Protein AF-A0A1G6P636-F1 (afdb_monomer)

Nearest PDB structures (foldseek):
  4wne-assembly1_A  TM=7.315E-01  e=1.467E-02  Homo sapiens
  3sf4-assembly2_B  TM=5.953E-01  e=7.570E-03  Homo sapiens
  4wnd-assembly1_A  TM=6.183E-01  e=1.773E-02  Homo sapiens
  5cwh-assembly1_A  TM=4.683E-01  e=4.353E-02  synthetic construct
  5cwj-assembly1_A  TM=2.923E-01  e=1.020E-01  synthetic construct

Mean predicted aligned error: 6.01 Å

Sequence (218 aa):
MGLKKILSIFLIINLITIVFSLNIDQTKKQIQVLEKWVAYDQTDHQSRSKLAEIYEDLGDKESLDRAKELYEEAFRIENKPYYHLKYGSLLIKISNYQWFPPSKMWYIISGYTEMEDVIEREDKLEYRFIRAESCFTSSNSFCLGIASEDYNHIIINYKDGEIEEEIEKIKYKLGLVYEKQKKYEKAIQIYEHLISEDISPEMRTEIIDRIDILQRVK

Organism: NCBI:txid28234

Secondary structure (DSSP, 8-state):
--HHHHHHHHHHHHHHHHHHHHHHHHHHHHHHHHHHHHHH-TT-HHHHHHHHHHHHHH-SHHHHHHHHHHHHHHHHHS--HHHHHHHHHHHHHHHTT--SHHHHHHHHHHHHHHHHHHHHH---HHHHHHHHHHHHHH--HHHHHHHHHHHHHHHHH--TTSSSS-HHHHHHHHHHHHHHTT-HHHHHHHHHHHHHS---HHHHHHHHHHHHHHHHH-

Solvent-accessible surface area (backbone atoms only — not comparable to full-atom values): 11446 Å² total; per-residue (Å²): 134,61,72,69,59,56,54,50,51,53,50,51,53,52,50,52,53,49,55,52,50,53,51,53,55,51,52,52,53,51,50,58,53,42,54,53,45,43,70,70,39,86,74,50,34,64,58,26,40,54,48,16,51,55,25,44,71,67,62,43,71,69,36,38,56,52,17,50,54,27,24,52,51,16,32,71,72,47,82,44,58,68,39,40,33,51,43,10,34,48,30,24,57,53,24,75,76,44,87,51,65,69,61,20,49,49,27,38,54,52,11,48,50,40,32,46,63,32,40,79,75,50,83,42,64,48,55,39,48,51,50,17,53,33,20,48,73,60,66,39,74,71,32,34,52,52,17,42,50,33,39,51,53,37,68,76,67,64,55,95,80,63,49,93,70,56,67,69,59,49,51,50,50,40,22,54,39,26,46,78,71,68,38,47,70,62,15,43,53,47,44,56,52,50,64,74,47,99,61,54,72,68,58,46,52,55,45,53,56,48,44,56,53,48,68,71,72,106

InterPro domains:
  IPR011990 Tetratricopeptide-like helical domain superfamily [G3DSA:1.25.40.10] (15-99)
  IPR011990 Tetratricopeptide-like helical domain superfamily [G3DSA:1.25.40.10] (109-217)
  IPR011990 Tetratricopeptide-like helical domain superfamily [SSF48452] (20-196)
  IPR019734 Tetratricopeptide repeat [PF13181] (170-196)
  IPR019734 Tetratricopeptide repeat [PS50005] (168-201)
  IPR019734 Tetratricopeptide repeat [SM00028] (45-81)
  IPR019734 Tetratricopeptide repeat [SM00028] (168-201)

Radius of gyration: 20.6 Å; Cα contacts (8 Å, |Δi|>4): 220; chains: 1; bounding box: 44×45×51 Å

Foldseek 3Di:
DDPVVVVVVVVVVVVVVVVVVVVVVVLVVLLVVLVVVCVVDVLPLVSLQVNLVSLVVVLDLVSLVSSLVSLVSSCVNPVDLVSLLVNLLSLLSNLVVDPDVVSSVVSPVSSLVSLVVSCVVPVALQSLCSQLVSLLVSLDLVSLVSNLVSLVVCLVPPDPPSDPDDNLVSLLSNLVSCVSNVVLVVSLVSLVVSCVDPDDPVSVVVSVVSNVVSVVVD

pLDDT: mean 92.9, std 9.52, range [54.31, 98.62]

Structure (mmCIF, N/CA/C/O backbone):
data_AF-A0A1G6P636-F1
#
_entry.id   AF-A0A1G6P636-F1
#
loop_
_atom_site.group_PDB
_atom_site.id
_atom_site.type_symbol
_atom_site.label_atom_id
_atom_site.label_alt_id
_atom_site.label_comp_id
_atom_site.label_asym_id
_atom_site.label_entity_id
_atom_site.label_seq_id
_atom_site.pdbx_PDB_ins_code
_atom_site.Cartn_x
_atom_site.Cartn_y
_atom_site.Cartn_z
_atom_site.occupancy
_atom_site.B_iso_or_equiv
_atom_site.auth_seq_id
_atom_site.auth_comp_id
_atom_site.auth_asym_id
_atom_site.auth_atom_id
_atom_site.pdbx_PDB_model_num
ATOM 1 N N . MET A 1 1 ? 15.671 28.965 26.897 1.00 57.75 1 MET A N 1
ATOM 2 C CA . MET A 1 1 ? 16.169 27.760 26.191 1.00 57.75 1 MET A CA 1
ATOM 3 C C . MET A 1 1 ? 17.689 27.860 26.111 1.00 57.75 1 MET A C 1
ATOM 5 O O . MET A 1 1 ? 18.174 28.857 25.601 1.00 57.75 1 MET A O 1
ATOM 9 N N . GLY A 1 2 ? 18.444 26.940 26.721 1.00 82.69 2 GLY A N 1
ATOM 10 C CA . GLY A 1 2 ? 19.905 27.083 26.846 1.00 82.69 2 GLY A CA 1
ATOM 11 C C . GLY A 1 2 ? 20.646 26.880 25.519 1.00 82.69 2 GLY A C 1
ATOM 12 O O . GLY A 1 2 ? 20.272 26.003 24.745 1.00 82.69 2 GLY A O 1
ATOM 13 N N . LEU A 1 3 ? 21.721 27.642 25.290 1.00 74.12 3 LEU A N 1
ATOM 14 C CA . LEU A 1 3 ? 22.567 27.623 24.081 1.00 74.12 3 LEU A CA 1
ATOM 15 C C . LEU A 1 3 ? 22.986 26.201 23.642 1.00 74.12 3 LEU A C 1
ATOM 17 O O . LEU A 1 3 ? 23.015 25.899 22.453 1.00 74.12 3 LEU A O 1
ATOM 21 N N . LYS A 1 4 ? 23.213 25.292 24.603 1.00 72.00 4 LYS A N 1
ATOM 22 C CA . LYS A 1 4 ? 23.525 23.872 24.350 1.00 72.00 4 LYS A CA 1
ATOM 23 C C . LYS A 1 4 ? 22.398 23.104 23.641 1.00 72.00 4 LYS A C 1
ATOM 25 O O . LYS A 1 4 ? 22.694 22.281 22.785 1.00 72.00 4 LYS A O 1
ATOM 30 N N . LYS A 1 5 ? 21.124 23.389 23.952 1.00 66.62 5 LYS A N 1
ATOM 31 C CA . LYS A 1 5 ? 19.966 22.775 23.267 1.00 66.62 5 LYS A CA 1
ATOM 32 C C . LYS A 1 5 ? 19.828 23.277 21.828 1.00 66.62 5 LYS A C 1
ATOM 34 O O . LYS A 1 5 ? 19.433 22.519 20.956 1.00 66.62 5 LYS A O 1
ATOM 39 N N . ILE A 1 6 ? 20.172 24.539 21.569 1.00 78.69 6 ILE A N 1
ATOM 40 C CA . ILE A 1 6 ? 20.128 25.111 20.213 1.00 78.69 6 ILE A CA 1
ATOM 41 C C . ILE A 1 6 ? 21.222 24.481 19.338 1.00 78.69 6 ILE A C 1
ATOM 43 O O . ILE A 1 6 ? 20.948 24.056 18.220 1.00 78.69 6 ILE A O 1
ATOM 47 N N . LEU A 1 7 ? 22.438 24.336 19.876 1.00 74.75 7 LEU A N 1
ATOM 48 C CA . LEU A 1 7 ? 23.552 23.665 19.198 1.00 74.75 7 LEU A CA 1
ATOM 49 C C . LEU A 1 7 ? 23.275 22.182 18.909 1.00 74.75 7 LEU A C 1
ATOM 51 O O . LEU A 1 7 ? 23.600 21.711 17.821 1.00 74.75 7 LEU A O 1
ATOM 55 N N . SER A 1 8 ? 22.644 21.449 19.835 1.00 67.81 8 SER A N 1
ATOM 56 C CA . SER A 1 8 ? 22.302 20.039 19.599 1.00 67.81 8 SER A CA 1
ATOM 57 C C . SER A 1 8 ? 21.236 19.875 18.514 1.00 67.81 8 SER A C 1
ATOM 59 O O . SER A 1 8 ? 21.374 19.006 17.660 1.00 67.81 8 SER A O 1
ATOM 61 N N . ILE A 1 9 ? 20.205 20.729 18.501 1.00 76.62 9 ILE A N 1
ATOM 62 C CA . ILE A 1 9 ? 19.171 20.724 17.454 1.00 76.62 9 ILE A CA 1
ATOM 63 C C . ILE A 1 9 ? 19.798 21.022 16.086 1.00 76.62 9 ILE A C 1
ATOM 65 O O . ILE A 1 9 ? 19.511 20.328 15.116 1.00 76.62 9 ILE A O 1
ATOM 69 N N . PHE A 1 10 ? 20.707 21.998 16.010 1.00 77.69 10 PHE A N 1
ATOM 70 C CA . PHE A 1 10 ? 21.394 22.340 14.765 1.00 77.69 10 PHE A CA 1
ATOM 71 C C . PHE A 1 10 ? 22.256 21.187 14.221 1.00 77.69 10 PHE A C 1
ATOM 73 O O . PHE A 1 10 ? 22.258 20.934 13.017 1.00 77.69 10 PHE A O 1
ATOM 80 N N . LEU A 1 11 ? 22.961 20.456 15.089 1.00 70.88 11 LEU A N 1
ATOM 81 C CA . LEU A 1 11 ? 23.748 19.285 14.683 1.00 70.88 11 LEU A CA 1
ATOM 82 C C . LEU A 1 11 ? 22.865 18.131 14.193 1.00 70.88 11 LEU A C 1
ATOM 84 O O . LEU A 1 11 ? 23.193 17.512 13.186 1.00 70.88 11 LEU A O 1
ATOM 88 N N . ILE A 1 12 ? 21.731 17.879 14.855 1.00 74.88 12 ILE A N 1
ATOM 89 C CA . ILE A 1 12 ? 20.768 16.849 14.437 1.00 74.88 12 I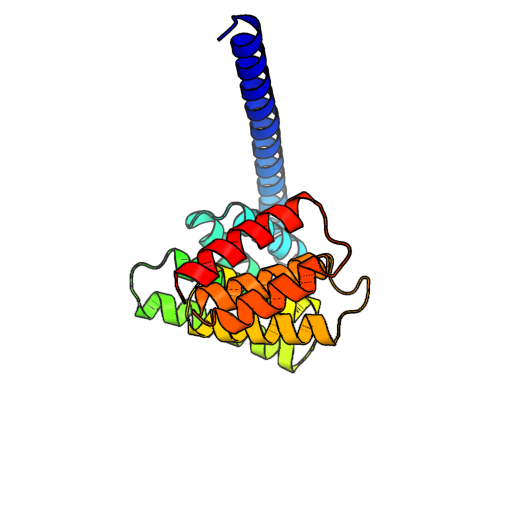LE A CA 1
ATOM 90 C C . ILE A 1 12 ? 20.181 17.189 13.064 1.00 74.88 12 ILE A C 1
ATOM 92 O O . ILE A 1 12 ? 20.147 16.328 12.192 1.00 74.88 12 ILE A O 1
ATOM 96 N N . ILE A 1 13 ? 19.790 18.446 12.837 1.00 72.06 13 ILE A N 1
ATOM 97 C CA . ILE A 1 13 ? 19.264 18.889 11.538 1.00 72.06 13 ILE A CA 1
ATOM 98 C C . ILE A 1 13 ? 20.307 18.687 10.432 1.00 72.06 13 ILE A C 1
ATOM 100 O O . ILE A 1 13 ? 19.974 18.140 9.386 1.00 72.06 13 ILE A O 1
ATOM 104 N N . ASN A 1 14 ? 21.571 19.060 10.663 1.00 58.09 14 ASN A N 1
ATOM 105 C CA . ASN A 1 14 ? 22.633 18.849 9.673 1.00 58.09 14 ASN A CA 1
ATOM 106 C C . ASN A 1 14 ? 22.938 17.365 9.429 1.00 58.09 14 ASN A C 1
ATOM 108 O O . ASN A 1 14 ? 23.239 16.970 8.307 1.00 58.09 14 ASN A O 1
ATOM 112 N N . LEU A 1 15 ? 22.854 16.521 10.457 1.00 55.47 15 LEU A N 1
ATOM 113 C CA . LEU A 1 15 ? 23.045 15.085 10.283 1.00 55.47 15 LEU A CA 1
ATOM 114 C C . LEU A 1 15 ? 21.908 14.476 9.449 1.00 55.47 15 LEU A C 1
ATOM 116 O O . LEU A 1 15 ? 22.172 13.696 8.538 1.00 55.47 15 LEU A O 1
ATOM 120 N N . ILE A 1 16 ? 20.662 14.887 9.707 1.00 66.00 16 ILE A N 1
ATOM 121 C CA . ILE A 1 16 ? 19.488 14.469 8.929 1.00 66.00 16 ILE A CA 1
ATOM 122 C C . ILE A 1 16 ? 19.636 14.898 7.465 1.00 66.00 16 ILE A C 1
ATOM 124 O O . ILE A 1 16 ? 19.406 14.084 6.574 1.00 66.00 16 ILE A O 1
ATOM 128 N N . THR A 1 17 ? 20.069 16.133 7.189 1.00 54.31 17 THR A N 1
ATOM 129 C CA . THR A 1 17 ? 20.255 16.600 5.805 1.00 54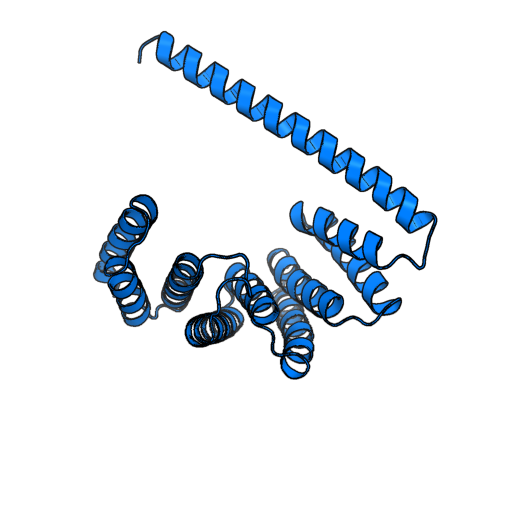.31 17 THR A CA 1
ATOM 130 C C . THR A 1 17 ? 21.391 15.870 5.087 1.00 54.31 17 THR A C 1
ATOM 132 O O . THR A 1 17 ? 21.254 15.560 3.903 1.00 54.31 17 THR A O 1
ATOM 135 N N . ILE A 1 18 ? 22.481 15.523 5.780 1.00 59.28 18 ILE A N 1
ATOM 136 C CA . ILE A 1 18 ? 23.579 14.732 5.203 1.00 59.28 18 ILE A CA 1
ATOM 137 C C . ILE A 1 18 ? 23.103 13.315 4.866 1.00 59.28 18 ILE A C 1
ATOM 139 O O . ILE A 1 18 ? 23.287 12.875 3.733 1.00 59.28 18 ILE A O 1
ATOM 143 N N . VAL A 1 19 ? 22.436 12.625 5.795 1.00 63.91 19 VAL A N 1
ATOM 144 C CA . VAL A 1 19 ? 21.907 11.269 5.556 1.00 63.91 19 VAL A CA 1
ATOM 145 C C . VAL A 1 19 ? 20.894 11.273 4.410 1.00 63.91 19 VAL A C 1
ATOM 147 O O . VAL A 1 19 ? 20.966 10.435 3.513 1.00 63.91 19 VAL A O 1
ATOM 150 N N . PHE A 1 20 ? 19.997 12.260 4.388 1.00 60.38 20 PHE A N 1
ATOM 151 C CA . PHE A 1 20 ? 19.012 12.416 3.323 1.00 60.38 20 PHE A CA 1
ATOM 152 C C . PHE A 1 20 ? 19.665 12.677 1.957 1.00 60.38 20 PHE A C 1
ATOM 154 O O . PHE A 1 20 ? 19.279 12.070 0.959 1.00 60.38 20 PHE A O 1
ATOM 161 N N . SER A 1 21 ? 20.699 13.525 1.900 1.00 59.03 21 SER A N 1
ATOM 162 C CA . SER A 1 21 ? 21.403 13.820 0.643 1.00 59.03 21 SER A CA 1
ATOM 163 C C . SER A 1 21 ? 22.182 12.619 0.095 1.00 59.03 21 SER A C 1
ATOM 165 O O . SER A 1 21 ? 22.153 12.385 -1.114 1.00 59.03 21 SER A O 1
ATOM 167 N N . LEU A 1 22 ? 22.805 11.817 0.965 1.00 61.66 22 LEU A N 1
ATOM 168 C CA . LEU A 1 22 ? 23.463 10.565 0.576 1.00 61.66 22 LEU A CA 1
ATOM 169 C C . LEU A 1 22 ? 22.464 9.556 -0.004 1.00 61.66 22 LEU A C 1
ATOM 171 O O . LEU A 1 22 ? 22.758 8.914 -1.012 1.00 61.66 22 LEU A O 1
ATOM 175 N N . ASN A 1 23 ? 21.270 9.460 0.585 1.00 76.75 23 ASN A N 1
ATOM 176 C CA . ASN A 1 23 ? 20.229 8.550 0.111 1.00 76.75 23 ASN A CA 1
ATOM 177 C C . ASN A 1 23 ? 19.696 8.953 -1.281 1.00 76.75 23 ASN A C 1
ATOM 179 O O . ASN A 1 23 ? 19.545 8.114 -2.173 1.00 76.75 23 ASN A O 1
ATOM 183 N N . ILE A 1 24 ? 19.506 10.257 -1.519 1.00 77.31 24 ILE A N 1
ATOM 184 C CA . ILE A 1 24 ? 19.117 10.777 -2.841 1.00 77.31 24 ILE A CA 1
ATOM 185 C C . ILE A 1 24 ? 20.181 10.461 -3.899 1.00 77.31 24 ILE A C 1
ATOM 187 O O . ILE A 1 24 ? 19.839 10.049 -5.008 1.00 77.31 24 ILE A O 1
ATOM 191 N N . ASP A 1 25 ? 21.463 10.662 -3.588 1.00 85.31 25 ASP A N 1
ATOM 192 C CA . ASP A 1 25 ? 22.548 10.398 -4.539 1.00 85.31 25 ASP A CA 1
ATOM 193 C C . ASP A 1 25 ? 22.648 8.905 -4.889 1.00 85.31 25 ASP A C 1
ATOM 195 O O . ASP A 1 25 ? 22.817 8.537 -6.054 1.00 85.31 25 ASP A O 1
ATOM 199 N N . GLN A 1 26 ? 22.460 8.028 -3.900 1.00 87.56 26 GLN A N 1
ATOM 200 C CA . GLN A 1 26 ? 22.415 6.584 -4.119 1.00 87.56 26 GLN A CA 1
ATOM 201 C C . GLN A 1 26 ? 21.222 6.171 -4.993 1.00 87.56 26 GLN A C 1
ATOM 203 O O . GLN A 1 26 ? 21.410 5.425 -5.955 1.00 87.56 26 GLN A O 1
ATOM 208 N N . THR A 1 27 ? 20.026 6.693 -4.712 1.00 89.75 27 THR A N 1
ATOM 209 C CA . THR A 1 27 ? 18.811 6.405 -5.493 1.00 89.75 27 THR A CA 1
ATOM 210 C C . THR A 1 27 ? 18.986 6.835 -6.951 1.00 89.75 27 THR A C 1
ATOM 212 O O . THR A 1 27 ? 18.747 6.056 -7.871 1.00 89.75 27 THR A O 1
ATOM 215 N N . LYS A 1 28 ? 19.518 8.042 -7.188 1.00 91.94 28 LYS A N 1
ATOM 216 C CA . LYS A 1 28 ? 19.808 8.539 -8.544 1.00 91.94 28 LYS A CA 1
ATOM 217 C C . LYS A 1 28 ? 20.795 7.651 -9.297 1.00 91.94 28 LYS A C 1
ATOM 219 O O . LYS A 1 28 ? 20.590 7.377 -10.477 1.00 91.94 28 LYS A O 1
ATOM 224 N N . LYS A 1 29 ? 21.855 7.184 -8.631 1.00 92.81 29 LYS A N 1
ATOM 225 C CA . LYS A 1 29 ? 22.825 6.253 -9.230 1.00 92.81 29 LYS A CA 1
ATOM 226 C C . LYS A 1 29 ? 22.176 4.923 -9.605 1.00 92.81 29 LYS A C 1
ATOM 228 O O . LYS A 1 29 ? 22.458 4.406 -10.682 1.00 92.81 29 LYS A O 1
ATOM 233 N N . GLN A 1 30 ? 21.307 4.384 -8.750 1.00 93.12 30 GLN A N 1
ATOM 234 C CA . GLN A 1 30 ? 20.583 3.143 -9.036 1.00 93.12 30 GLN A CA 1
ATOM 235 C C . GLN A 1 30 ? 19.656 3.292 -10.246 1.00 93.12 30 GLN A C 1
ATOM 237 O O . GLN A 1 30 ? 19.718 2.454 -11.144 1.00 93.12 30 GLN A O 1
ATOM 242 N N . ILE A 1 31 ? 18.885 4.384 -10.315 1.00 95.81 31 ILE A N 1
ATOM 243 C CA . ILE A 1 31 ? 18.030 4.707 -11.468 1.00 95.81 31 ILE A CA 1
ATOM 244 C C . ILE A 1 31 ? 18.866 4.754 -12.750 1.00 95.81 31 ILE A C 1
ATOM 246 O O . ILE A 1 31 ? 18.577 4.018 -13.685 1.00 95.81 31 ILE A O 1
ATOM 250 N N . GLN A 1 32 ? 19.965 5.517 -12.770 1.00 95.69 32 GLN A N 1
ATOM 251 C CA . GLN A 1 32 ? 20.818 5.643 -13.961 1.00 95.69 32 GLN A CA 1
ATOM 252 C C . GLN A 1 32 ? 21.400 4.308 -14.445 1.00 95.69 32 GLN A C 1
ATOM 254 O O . GLN A 1 32 ? 21.595 4.109 -15.645 1.00 95.69 32 GLN A O 1
ATOM 259 N N . VAL A 1 33 ? 21.748 3.408 -13.521 1.00 94.56 33 VAL A N 1
ATOM 260 C CA . VAL A 1 33 ? 22.262 2.076 -13.867 1.00 94.56 33 VAL A CA 1
ATOM 261 C C . VAL A 1 33 ? 21.153 1.220 -14.472 1.00 94.56 33 VAL A C 1
ATOM 263 O O . VAL A 1 33 ? 21.363 0.615 -15.523 1.00 94.56 33 VAL A O 1
ATOM 266 N N . LEU A 1 34 ? 19.978 1.198 -13.843 1.00 95.19 34 LEU A N 1
ATOM 267 C CA . LEU A 1 34 ? 18.837 0.415 -14.311 1.00 95.19 34 LEU A CA 1
ATOM 268 C C . LEU A 1 34 ? 18.287 0.938 -15.641 1.00 95.19 34 LEU A C 1
ATOM 270 O O . LEU A 1 34 ? 18.040 0.133 -16.528 1.00 95.19 34 LEU A O 1
ATOM 274 N N . GLU A 1 35 ? 18.181 2.254 -15.836 1.00 96.00 35 GLU A N 1
ATOM 275 C CA . GLU A 1 35 ? 17.775 2.860 -17.114 1.00 96.00 35 GLU A CA 1
ATOM 276 C C . GLU A 1 35 ? 18.692 2.413 -18.260 1.00 96.00 35 GLU A C 1
ATOM 278 O O . GLU A 1 35 ? 18.221 1.990 -19.316 1.00 96.00 35 GLU A O 1
ATOM 283 N N . LYS A 1 36 ? 20.017 2.448 -18.049 1.00 95.44 36 LYS A N 1
ATOM 284 C CA . LYS A 1 36 ? 20.991 1.979 -19.048 1.00 95.44 36 LYS A CA 1
ATOM 285 C C . LYS A 1 36 ? 20.829 0.497 -19.350 1.00 95.44 36 LYS A C 1
ATOM 287 O O . LYS A 1 36 ? 20.971 0.096 -20.502 1.00 95.44 36 LYS A O 1
ATOM 292 N N . TRP A 1 37 ? 20.561 -0.306 -18.326 1.00 92.94 37 TRP A N 1
ATOM 293 C CA . TRP A 1 37 ? 20.396 -1.743 -18.479 1.00 92.94 37 TRP A CA 1
ATOM 294 C C . TRP A 1 37 ? 19.104 -2.096 -19.219 1.00 92.94 37 TRP A C 1
ATOM 296 O O . TRP A 1 37 ? 19.147 -2.838 -20.191 1.00 92.94 37 TRP A O 1
ATOM 306 N N . VAL A 1 38 ? 17.983 -1.483 -18.841 1.00 93.38 38 VAL A N 1
ATOM 307 C CA . VAL A 1 38 ? 16.671 -1.643 -19.491 1.00 93.38 38 VAL A CA 1
ATOM 308 C C . VAL A 1 38 ? 16.698 -1.177 -20.953 1.00 93.38 38 VAL A C 1
ATOM 310 O O . VAL A 1 38 ? 16.021 -1.763 -21.802 1.00 93.38 38 VAL A O 1
ATOM 313 N N . ALA A 1 39 ? 17.501 -0.152 -21.263 1.00 93.75 39 ALA A N 1
ATOM 314 C CA . ALA A 1 39 ? 17.738 0.303 -22.631 1.00 93.75 39 ALA A CA 1
ATOM 315 C C . ALA A 1 39 ? 18.622 -0.662 -23.444 1.00 93.75 39 ALA A C 1
ATOM 317 O O . ALA A 1 39 ? 18.463 -0.755 -24.661 1.00 93.75 39 ALA A O 1
ATOM 318 N N . TYR A 1 40 ? 19.554 -1.359 -22.788 1.00 95.12 40 TYR A N 1
ATOM 319 C CA . TYR A 1 40 ? 20.440 -2.340 -23.415 1.00 95.12 40 TYR A CA 1
ATOM 320 C C . TYR A 1 40 ? 19.738 -3.684 -23.659 1.00 95.12 40 TYR A C 1
ATOM 322 O O . TYR A 1 40 ? 19.824 -4.222 -24.762 1.00 95.12 40 TYR A O 1
ATOM 330 N N . ASP A 1 41 ? 19.021 -4.202 -22.659 1.00 93.50 41 ASP A N 1
ATOM 331 C CA . ASP A 1 41 ? 18.253 -5.444 -22.729 1.00 93.50 41 ASP A CA 1
ATOM 332 C C . ASP A 1 41 ? 16.745 -5.163 -22.664 1.00 93.50 41 ASP A C 1
ATOM 334 O O . ASP A 1 41 ? 16.145 -4.917 -21.610 1.00 93.50 41 ASP A O 1
ATOM 338 N N . GLN A 1 42 ? 16.107 -5.241 -23.831 1.00 92.06 42 GLN A N 1
ATOM 339 C CA . GLN A 1 42 ? 14.672 -5.002 -23.973 1.00 92.06 42 GLN A CA 1
ATOM 340 C C . GLN A 1 42 ? 13.794 -6.135 -23.427 1.00 92.06 42 GLN A C 1
ATOM 342 O O . GLN A 1 42 ? 12.583 -5.966 -23.326 1.00 92.06 42 GLN A O 1
ATOM 347 N N . THR A 1 43 ? 14.389 -7.269 -23.059 1.00 93.44 43 THR A N 1
ATOM 348 C CA . THR A 1 43 ? 13.684 -8.448 -22.543 1.00 93.44 43 THR A CA 1
ATOM 349 C C . THR A 1 43 ? 13.832 -8.624 -21.036 1.00 93.44 43 THR A C 1
ATOM 351 O O . THR A 1 43 ? 13.144 -9.455 -20.443 1.00 93.44 43 THR A O 1
ATOM 354 N N . ASP A 1 44 ? 14.670 -7.816 -20.381 1.00 93.00 44 ASP A N 1
ATOM 355 C CA . ASP A 1 44 ? 14.810 -7.864 -18.930 1.00 93.00 44 ASP A CA 1
ATOM 356 C C . ASP A 1 44 ? 13.610 -7.205 -18.234 1.00 93.00 44 ASP A C 1
ATOM 358 O O . ASP A 1 44 ? 13.581 -6.006 -17.933 1.00 93.00 44 ASP A O 1
ATOM 362 N N . HIS A 1 45 ? 12.586 -8.014 -17.988 1.00 95.44 45 HIS A N 1
ATOM 363 C CA . HIS A 1 45 ? 11.390 -7.631 -17.249 1.00 95.44 45 HIS A CA 1
ATOM 364 C C . HIS A 1 45 ? 11.649 -7.470 -15.736 1.00 95.44 45 HIS A C 1
ATOM 366 O O . HIS A 1 45 ? 10.918 -6.741 -15.065 1.00 95.44 45 HIS A O 1
ATOM 372 N N . GLN A 1 46 ? 12.689 -8.103 -15.176 1.00 94.19 46 GLN A N 1
ATOM 373 C CA . GLN A 1 46 ? 13.000 -8.015 -13.744 1.00 94.19 46 GLN A CA 1
ATOM 374 C C . GLN A 1 46 ? 13.572 -6.642 -13.401 1.00 94.19 46 GLN A C 1
ATOM 376 O O . GLN A 1 46 ? 13.103 -5.988 -12.468 1.00 94.19 46 GLN A O 1
ATOM 381 N N . SER A 1 47 ? 14.537 -6.173 -14.194 1.00 93.88 47 SER A N 1
ATOM 382 C CA . SER A 1 47 ? 15.107 -4.834 -14.038 1.00 93.88 47 SER A CA 1
ATOM 383 C C . SER A 1 47 ? 14.077 -3.739 -14.304 1.00 93.88 47 SER A C 1
ATOM 385 O O . SER A 1 47 ? 14.094 -2.725 -13.610 1.00 93.88 47 SER A O 1
ATOM 387 N N . ARG A 1 48 ? 13.141 -3.953 -15.242 1.00 96.94 48 ARG A N 1
ATOM 388 C CA . ARG A 1 48 ? 11.997 -3.050 -15.464 1.00 96.94 48 ARG A CA 1
ATOM 389 C C . ARG A 1 48 ? 11.110 -2.939 -14.234 1.00 96.94 48 ARG A C 1
ATOM 391 O O . ARG A 1 48 ? 10.873 -1.828 -13.779 1.00 96.94 48 ARG A O 1
ATOM 398 N N . SER A 1 49 ? 10.679 -4.070 -13.670 1.00 96.31 49 SER A N 1
ATOM 399 C CA . SER A 1 49 ? 9.878 -4.084 -12.437 1.00 96.31 49 SER A CA 1
ATOM 400 C C . SER A 1 49 ? 10.605 -3.380 -11.296 1.00 96.31 49 SER A C 1
ATOM 402 O O . SER A 1 49 ? 10.032 -2.524 -10.637 1.00 96.31 49 SER A O 1
ATOM 404 N N . LYS A 1 50 ? 11.897 -3.664 -11.107 1.00 96.38 50 LYS A N 1
ATOM 405 C CA . LYS A 1 50 ? 12.691 -3.029 -10.050 1.00 96.38 50 LYS A CA 1
ATOM 406 C C . LYS A 1 50 ? 12.852 -1.522 -10.255 1.00 96.38 50 LYS A C 1
ATOM 408 O O . LYS A 1 50 ? 12.834 -0.758 -9.296 1.00 96.38 50 LYS A O 1
ATOM 413 N N . LEU A 1 51 ? 13.022 -1.078 -11.498 1.00 97.50 51 LEU A N 1
ATOM 414 C CA . LEU A 1 51 ? 13.054 0.345 -11.820 1.00 97.50 51 LEU A CA 1
ATOM 415 C C . LEU A 1 51 ? 11.683 0.997 -11.583 1.00 97.50 51 LEU A C 1
ATOM 417 O O . LEU A 1 51 ? 11.627 2.111 -11.069 1.00 97.50 51 LEU A O 1
ATOM 421 N N . ALA A 1 52 ? 10.592 0.292 -11.901 1.00 97.81 52 ALA A N 1
ATOM 422 C CA . ALA A 1 52 ? 9.232 0.742 -11.628 1.00 97.81 52 ALA A CA 1
ATOM 423 C C . ALA A 1 52 ? 8.990 0.929 -10.126 1.00 97.81 52 ALA A C 1
ATOM 425 O O . ALA A 1 52 ? 8.476 1.970 -9.737 1.00 97.81 52 ALA A O 1
ATOM 426 N N . GLU A 1 53 ? 9.427 -0.018 -9.291 1.00 96.75 53 GLU A N 1
ATOM 427 C CA . GLU A 1 53 ? 9.359 0.074 -7.825 1.00 96.75 53 GLU A CA 1
ATOM 428 C C . GLU A 1 53 ? 10.085 1.322 -7.304 1.00 96.75 53 GLU A C 1
ATOM 430 O O . GLU A 1 53 ? 9.526 2.081 -6.517 1.00 96.75 53 GLU A O 1
ATOM 435 N N . ILE A 1 54 ? 11.292 1.607 -7.808 1.00 96.69 54 ILE A N 1
ATOM 436 C CA . ILE A 1 54 ? 12.045 2.802 -7.394 1.00 96.69 54 ILE A CA 1
ATOM 437 C C . ILE A 1 54 ? 11.299 4.087 -7.778 1.00 96.69 54 ILE A C 1
ATOM 439 O O . ILE A 1 54 ? 11.224 5.017 -6.977 1.00 96.69 54 ILE A O 1
ATOM 443 N N . TYR A 1 55 ? 10.746 4.167 -8.990 1.00 97.94 55 TYR A N 1
ATOM 444 C CA . TYR A 1 55 ? 9.945 5.328 -9.388 1.00 97.94 55 TYR A CA 1
ATOM 445 C C . TYR A 1 55 ? 8.630 5.430 -8.604 1.00 97.94 55 TYR A C 1
ATOM 447 O O . TYR A 1 55 ? 8.192 6.532 -8.275 1.00 97.94 55 TYR A O 1
ATOM 455 N N . GLU A 1 56 ? 8.006 4.303 -8.275 1.00 96.50 56 GLU A N 1
ATOM 456 C CA . GLU A 1 56 ? 6.814 4.252 -7.434 1.00 96.50 56 GLU A CA 1
ATOM 457 C C . GLU A 1 56 ? 7.097 4.809 -6.029 1.00 96.50 56 GLU A C 1
ATOM 459 O O . GLU A 1 56 ? 6.287 5.580 -5.509 1.00 96.50 56 GLU A O 1
ATOM 464 N N . ASP A 1 57 ? 8.265 4.500 -5.459 1.00 93.94 57 ASP A N 1
ATOM 465 C CA . ASP A 1 57 ? 8.712 4.985 -4.147 1.00 93.94 57 ASP A CA 1
ATOM 466 C C . ASP A 1 57 ? 9.038 6.487 -4.125 1.00 93.94 57 ASP A C 1
ATOM 468 O O . ASP A 1 57 ? 8.874 7.140 -3.091 1.00 93.94 57 ASP A O 1
ATOM 472 N N . LEU A 1 58 ? 9.455 7.076 -5.256 1.00 94.38 58 LEU A N 1
ATOM 473 C CA . LEU A 1 58 ? 9.606 8.536 -5.368 1.00 94.38 58 LEU A CA 1
ATOM 474 C C . LEU A 1 58 ? 8.261 9.258 -5.214 1.00 94.38 58 LEU A C 1
ATOM 476 O O . LEU A 1 58 ? 8.207 10.384 -4.716 1.00 94.38 58 LEU A O 1
ATOM 480 N N . GLY A 1 59 ? 7.174 8.601 -5.622 1.00 92.88 59 GLY A N 1
ATOM 481 C CA . GLY A 1 59 ? 5.803 8.971 -5.294 1.00 92.88 59 GLY A CA 1
ATOM 482 C C . GLY A 1 59 ? 5.246 10.199 -6.009 1.00 92.88 59 GLY A C 1
ATOM 483 O O . GLY A 1 59 ? 4.032 10.386 -5.967 1.00 92.88 59 GLY A O 1
ATOM 484 N N . ASP A 1 60 ? 6.062 11.028 -6.664 1.00 94.69 60 ASP A N 1
ATOM 485 C CA . ASP A 1 60 ? 5.591 12.161 -7.462 1.00 94.69 60 ASP A CA 1
ATOM 486 C C . ASP A 1 60 ? 4.920 11.707 -8.770 1.00 94.69 60 ASP A C 1
ATOM 488 O O . ASP A 1 60 ? 5.150 10.605 -9.267 1.00 94.69 60 ASP A O 1
ATOM 492 N N . LYS A 1 61 ? 4.076 12.569 -9.346 1.00 94.38 61 LYS A N 1
ATOM 493 C CA . LYS A 1 61 ? 3.266 12.218 -10.519 1.00 94.38 61 LYS A CA 1
ATOM 494 C C . LYS A 1 61 ? 4.108 11.756 -11.717 1.00 94.38 61 LYS A C 1
ATOM 496 O O . LYS A 1 61 ? 3.723 10.790 -12.366 1.00 94.38 61 LYS A O 1
ATOM 501 N N . GLU A 1 62 ? 5.218 12.433 -12.013 1.00 96.31 62 GLU A N 1
ATOM 502 C CA . GLU A 1 62 ? 6.062 12.092 -13.166 1.00 96.31 62 GLU A CA 1
ATOM 503 C C . GLU A 1 62 ? 6.707 10.718 -12.968 1.00 96.31 62 GLU A C 1
ATOM 505 O O . GLU A 1 62 ? 6.719 9.895 -13.884 1.00 96.31 62 GLU A O 1
ATOM 510 N N . SER A 1 63 ? 7.190 10.443 -11.756 1.00 97.38 63 SER A N 1
ATOM 511 C CA . SER A 1 63 ? 7.744 9.135 -11.415 1.00 97.38 63 SER A CA 1
ATOM 512 C C . SER A 1 63 ? 6.682 8.031 -11.475 1.00 97.38 63 SER A C 1
ATOM 514 O O . SER A 1 63 ? 6.938 6.977 -12.050 1.00 97.38 63 SER A O 1
ATOM 516 N N . LEU A 1 64 ? 5.459 8.267 -10.991 1.00 97.56 64 LEU A N 1
ATOM 517 C CA . LEU A 1 64 ? 4.380 7.275 -11.092 1.00 97.56 64 LEU A CA 1
ATOM 518 C C . LEU A 1 64 ? 3.970 6.982 -12.543 1.00 97.56 64 LEU A C 1
ATOM 520 O O . LEU A 1 64 ? 3.694 5.828 -12.871 1.00 97.56 64 LEU A O 1
ATOM 524 N N . ASP A 1 65 ? 3.967 7.993 -13.417 1.00 97.31 65 ASP A N 1
ATOM 525 C CA . ASP A 1 65 ? 3.711 7.800 -14.848 1.00 97.31 65 ASP A CA 1
ATOM 526 C C . ASP A 1 65 ? 4.813 6.924 -15.488 1.00 97.31 65 ASP A C 1
ATOM 528 O O . ASP A 1 65 ? 4.499 5.994 -16.232 1.00 97.31 65 ASP A O 1
ATOM 532 N N . ARG A 1 66 ? 6.091 7.117 -15.120 1.00 98.00 66 ARG A N 1
ATOM 533 C CA . ARG A 1 66 ? 7.196 6.232 -15.553 1.00 98.00 66 ARG A CA 1
ATOM 534 C C . ARG A 1 66 ? 7.074 4.812 -15.005 1.00 98.00 66 ARG A C 1
ATOM 536 O O . ARG A 1 66 ? 7.263 3.847 -15.743 1.00 98.00 66 ARG A O 1
ATOM 543 N N . ALA A 1 67 ? 6.750 4.668 -13.720 1.00 98.38 67 ALA A N 1
ATOM 544 C CA . ALA A 1 67 ? 6.540 3.362 -13.098 1.00 98.38 67 ALA A CA 1
ATOM 545 C C . ALA A 1 67 ? 5.435 2.578 -13.824 1.00 98.38 67 ALA A C 1
ATOM 547 O O . ALA A 1 67 ? 5.552 1.369 -14.022 1.00 98.38 67 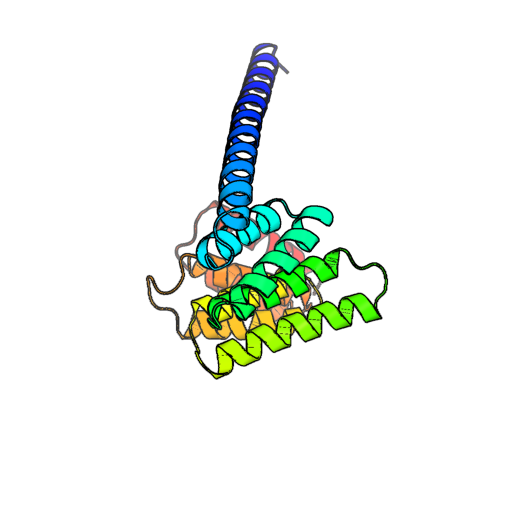ALA A O 1
ATOM 548 N N . LYS A 1 68 ? 4.390 3.281 -14.280 1.00 98.25 68 LYS A N 1
ATOM 549 C CA . LYS A 1 68 ? 3.264 2.688 -15.004 1.00 98.25 68 LYS A CA 1
ATOM 550 C C . LYS A 1 68 ? 3.727 2.051 -16.306 1.00 98.25 68 LYS A C 1
ATOM 552 O O . LYS A 1 68 ? 3.427 0.885 -16.541 1.00 98.25 68 LYS A O 1
ATOM 557 N N . GLU A 1 69 ? 4.479 2.790 -17.116 1.00 97.81 69 GLU A N 1
ATOM 558 C CA . GLU A 1 69 ? 5.026 2.295 -18.384 1.00 97.81 69 GLU A CA 1
ATOM 559 C C . GLU A 1 69 ? 5.927 1.071 -18.170 1.00 97.81 69 GLU A C 1
ATOM 561 O O . GLU A 1 69 ? 5.799 0.073 -18.878 1.00 97.81 69 GLU A O 1
ATOM 566 N N . LEU A 1 70 ? 6.782 1.107 -17.146 1.00 98.06 70 LEU A N 1
ATOM 567 C CA . LEU A 1 70 ? 7.717 0.022 -16.847 1.00 98.06 70 LEU A CA 1
ATOM 568 C C . LEU A 1 70 ? 7.026 -1.263 -16.378 1.00 98.06 70 LEU A C 1
ATOM 570 O O . LEU A 1 70 ? 7.409 -2.345 -16.826 1.00 98.06 70 LEU A O 1
ATOM 574 N N . TYR A 1 71 ? 6.006 -1.174 -15.518 1.00 97.94 71 TYR A N 1
ATOM 575 C CA . TYR A 1 71 ? 5.214 -2.353 -15.159 1.00 97.94 71 TYR A CA 1
ATOM 576 C C . TYR A 1 71 ? 4.441 -2.897 -16.364 1.00 97.94 71 TYR A C 1
ATOM 578 O O . TYR A 1 71 ? 4.432 -4.111 -16.564 1.00 97.94 71 TYR A O 1
ATOM 586 N N . GLU A 1 72 ? 3.855 -2.023 -17.196 1.00 96.31 72 GLU A N 1
ATOM 587 C CA . GLU A 1 72 ? 3.192 -2.439 -18.439 1.00 96.31 72 GLU A CA 1
ATOM 588 C C . GLU A 1 72 ? 4.130 -3.187 -19.383 1.00 96.31 72 GLU A C 1
ATOM 590 O O . GLU A 1 72 ? 3.759 -4.205 -19.965 1.00 96.31 72 GLU A O 1
ATOM 595 N N . GLU A 1 73 ? 5.358 -2.706 -19.552 1.00 96.69 73 GLU A N 1
ATOM 596 C CA . GLU A 1 73 ? 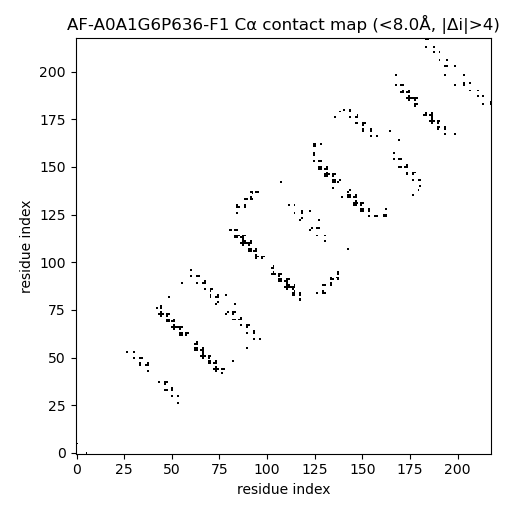6.370 -3.420 -20.323 1.00 96.69 73 GLU A CA 1
ATOM 597 C C . GLU A 1 73 ? 6.745 -4.756 -19.684 1.00 96.69 73 GLU A C 1
ATOM 599 O O . GLU A 1 73 ? 6.820 -5.761 -20.392 1.00 96.69 73 GLU A O 1
ATOM 604 N N . ALA A 1 74 ? 6.947 -4.790 -18.364 1.00 96.62 74 ALA A N 1
ATOM 605 C CA . ALA A 1 74 ? 7.350 -6.000 -17.658 1.00 96.62 74 ALA A CA 1
ATOM 606 C C . ALA A 1 74 ? 6.336 -7.138 -17.845 1.00 96.62 74 ALA A C 1
ATOM 608 O O . ALA A 1 74 ? 6.744 -8.241 -18.213 1.00 96.62 74 ALA A O 1
ATOM 609 N N . PHE A 1 75 ? 5.031 -6.878 -17.678 1.00 94.44 75 PHE A N 1
ATOM 610 C CA . PHE A 1 75 ? 4.022 -7.926 -17.874 1.00 94.44 75 PHE A CA 1
ATOM 611 C C . PHE A 1 75 ? 3.727 -8.244 -19.347 1.00 94.44 75 PHE A C 1
ATOM 613 O O . PHE A 1 75 ? 3.262 -9.343 -19.647 1.00 94.44 75 PHE A O 1
ATOM 620 N N . ARG A 1 76 ? 4.019 -7.327 -20.285 1.00 94.50 76 ARG A N 1
ATOM 621 C CA . ARG A 1 76 ? 3.972 -7.623 -21.731 1.00 94.50 76 ARG A CA 1
ATOM 622 C C . ARG A 1 76 ? 5.074 -8.593 -22.154 1.00 94.50 76 ARG A C 1
ATOM 624 O O . ARG A 1 76 ? 4.840 -9.415 -23.036 1.00 94.50 76 ARG A O 1
ATOM 631 N N . ILE A 1 77 ? 6.260 -8.473 -21.559 1.00 95.56 77 ILE A N 1
ATOM 632 C CA . ILE A 1 77 ? 7.391 -9.374 -21.816 1.00 95.56 77 ILE A CA 1
ATOM 633 C C . ILE A 1 77 ? 7.141 -10.730 -21.155 1.00 95.56 77 ILE A C 1
ATOM 635 O O . ILE A 1 77 ? 7.296 -11.765 -21.796 1.00 95.56 77 ILE A O 1
ATOM 639 N N . GLU A 1 78 ? 6.745 -10.718 -19.884 1.00 96.25 78 GLU A N 1
ATOM 640 C CA . GLU A 1 78 ? 6.549 -11.920 -19.087 1.00 96.25 78 GLU A CA 1
ATOM 641 C C . GLU A 1 78 ? 5.301 -11.761 -18.212 1.00 96.25 78 GLU A C 1
ATOM 643 O O . GLU A 1 78 ? 5.282 -10.984 -17.257 1.00 96.25 78 GLU A O 1
ATOM 648 N N . ASN A 1 79 ? 4.264 -12.544 -18.500 1.00 94.31 79 ASN A N 1
ATOM 649 C CA . ASN A 1 79 ? 2.959 -12.457 -17.846 1.00 94.31 79 ASN A CA 1
ATOM 650 C C . ASN A 1 79 ? 2.964 -13.075 -16.429 1.00 94.31 79 ASN A C 1
ATOM 652 O O . ASN A 1 79 ? 2.353 -14.119 -16.187 1.00 94.31 79 ASN A O 1
ATOM 656 N N . LYS A 1 80 ? 3.689 -12.455 -15.486 1.00 95.19 80 LYS A N 1
ATOM 657 C CA . LYS A 1 80 ? 3.688 -12.867 -14.072 1.00 95.19 80 LYS A CA 1
ATOM 658 C C . LYS A 1 80 ? 2.555 -12.190 -13.303 1.00 95.19 80 LYS A C 1
ATOM 660 O O . LYS A 1 80 ? 2.441 -10.964 -13.373 1.00 95.19 80 LYS A O 1
ATOM 665 N N . PRO A 1 81 ? 1.819 -12.932 -12.452 1.00 96.44 81 PRO A N 1
ATOM 666 C CA . PRO A 1 81 ? 0.786 -12.361 -11.585 1.00 96.44 81 PRO A CA 1
ATOM 667 C C . PRO A 1 81 ? 1.285 -11.186 -10.735 1.00 96.44 81 PRO A C 1
ATOM 669 O O . PRO A 1 81 ? 0.592 -10.187 -10.586 1.00 96.44 81 PRO A O 1
ATOM 672 N N . TYR A 1 82 ? 2.529 -11.260 -10.252 1.00 95.31 82 TYR A N 1
ATOM 673 C CA . TYR A 1 82 ? 3.152 -10.189 -9.472 1.00 95.31 82 TYR A CA 1
ATOM 674 C C . TYR A 1 82 ? 3.181 -8.834 -10.201 1.00 95.31 82 TYR A C 1
ATOM 676 O O . TYR A 1 82 ? 2.919 -7.803 -9.587 1.00 95.31 82 TYR A O 1
ATOM 684 N N . TYR A 1 83 ? 3.463 -8.816 -11.508 1.00 96.50 83 TYR A N 1
ATOM 685 C CA . TYR A 1 83 ? 3.531 -7.565 -12.269 1.00 96.50 83 TYR A CA 1
ATOM 686 C C . TYR A 1 83 ? 2.148 -6.949 -12.478 1.00 96.50 83 TYR A C 1
ATOM 688 O O . TYR A 1 83 ? 2.003 -5.739 -12.332 1.00 96.50 83 TYR A O 1
ATOM 696 N N . HIS A 1 84 ? 1.127 -7.773 -12.729 1.00 97.44 84 HIS A N 1
ATOM 697 C CA . HIS A 1 84 ? -0.269 -7.322 -12.765 1.00 97.44 84 HIS A CA 1
ATOM 698 C C . HIS A 1 84 ? -0.713 -6.753 -11.416 1.00 97.44 84 HIS A C 1
ATOM 700 O O . HIS A 1 84 ? -1.294 -5.671 -11.354 1.00 97.44 84 HIS A O 1
ATOM 706 N N . LEU A 1 85 ? -0.361 -7.430 -10.320 1.00 97.81 85 LEU A N 1
ATOM 707 C CA . LEU A 1 85 ? -0.677 -6.979 -8.970 1.00 97.81 85 LEU A CA 1
ATOM 708 C C . LEU A 1 85 ? -0.047 -5.610 -8.665 1.00 97.81 85 LEU A C 1
ATOM 710 O O . LEU A 1 85 ? -0.727 -4.696 -8.193 1.00 97.81 85 LEU A O 1
ATOM 714 N N . LYS A 1 86 ? 1.248 -5.443 -8.960 1.00 97.94 86 LYS A N 1
ATOM 715 C CA . LYS A 1 86 ? 1.959 -4.173 -8.763 1.00 97.94 86 LYS A CA 1
ATOM 716 C C . LYS A 1 86 ? 1.439 -3.064 -9.673 1.00 97.94 86 LYS A C 1
ATOM 718 O O . LYS A 1 86 ? 1.229 -1.947 -9.203 1.00 97.94 86 LYS A O 1
ATOM 723 N N . TYR A 1 87 ? 1.145 -3.379 -10.931 1.00 98.31 87 TYR A N 1
ATOM 724 C CA . TYR A 1 87 ? 0.505 -2.448 -11.853 1.00 98.31 87 TYR A CA 1
ATOM 725 C C . TYR A 1 87 ? -0.855 -1.973 -11.322 1.00 98.31 87 TYR A C 1
ATOM 727 O O . TYR A 1 87 ? -1.103 -0.769 -11.249 1.00 98.31 87 TYR A O 1
ATOM 735 N N . GLY A 1 88 ? -1.708 -2.893 -10.863 1.00 98.19 88 GLY A N 1
ATOM 736 C CA . GLY A 1 88 ? -3.005 -2.555 -10.284 1.00 98.19 88 GLY A CA 1
ATOM 737 C C . GLY A 1 88 ? -2.888 -1.680 -9.031 1.00 98.19 88 GLY A C 1
ATOM 738 O O . GLY A 1 88 ? -3.571 -0.659 -8.909 1.00 98.19 88 GLY A O 1
ATOM 739 N N . SER A 1 89 ? -1.949 -2.009 -8.141 1.00 98.19 89 SER A N 1
ATOM 740 C CA . SER A 1 89 ? -1.588 -1.185 -6.981 1.00 98.19 89 SER A CA 1
ATOM 741 C C . SER A 1 89 ? -1.199 0.244 -7.386 1.00 98.19 89 SER A C 1
ATOM 743 O O . SER A 1 89 ? -1.725 1.222 -6.839 1.00 98.19 89 SER A O 1
ATOM 745 N N . LEU A 1 90 ? -0.324 0.380 -8.385 1.00 98.38 90 LEU A N 1
ATOM 746 C CA . LEU A 1 90 ? 0.135 1.667 -8.892 1.00 98.38 90 LEU A CA 1
ATOM 747 C C . LEU A 1 90 ? -1.008 2.499 -9.491 1.00 98.38 90 LEU A C 1
ATOM 749 O O . LEU A 1 90 ? -1.070 3.707 -9.256 1.00 98.38 90 LEU A O 1
ATOM 753 N N . LEU A 1 91 ? -1.947 1.883 -10.217 1.00 98.38 91 LEU A N 1
ATOM 754 C CA . LEU A 1 91 ? -3.116 2.593 -10.748 1.00 98.38 91 LEU A CA 1
ATOM 755 C C . LEU A 1 91 ? -3.937 3.241 -9.624 1.00 98.38 91 LEU A C 1
ATOM 757 O O . LEU A 1 91 ? -4.328 4.407 -9.742 1.00 98.38 91 LEU A O 1
ATOM 761 N N . ILE A 1 92 ? -4.137 2.544 -8.500 1.00 98.06 92 ILE A N 1
ATOM 762 C CA . ILE A 1 92 ? -4.815 3.130 -7.336 1.00 98.06 92 ILE A CA 1
ATOM 763 C C . ILE A 1 92 ? -4.013 4.313 -6.772 1.00 98.06 92 ILE A C 1
ATOM 765 O O . ILE A 1 92 ? -4.609 5.350 -6.466 1.00 98.06 92 ILE A O 1
ATOM 769 N N . LYS A 1 93 ? -2.678 4.225 -6.695 1.00 96.94 93 LYS A N 1
ATOM 770 C CA . LYS A 1 93 ? -1.827 5.355 -6.271 1.00 96.94 93 LYS A CA 1
ATOM 771 C C . LYS A 1 93 ? -1.960 6.559 -7.210 1.00 96.94 93 LYS A C 1
ATOM 773 O O . LYS A 1 93 ? -2.177 7.676 -6.739 1.00 96.94 93 LYS A O 1
ATOM 778 N N . ILE A 1 94 ? -1.927 6.343 -8.528 1.00 97.44 94 ILE A N 1
ATOM 779 C CA . ILE A 1 94 ? -2.103 7.391 -9.550 1.00 97.44 94 ILE A CA 1
ATOM 780 C C . ILE A 1 94 ? -3.458 8.094 -9.405 1.00 97.44 94 ILE A C 1
ATOM 782 O O . ILE A 1 94 ? -3.555 9.302 -9.640 1.00 97.44 94 ILE A O 1
ATOM 786 N N . SER A 1 95 ? -4.499 7.384 -8.958 1.00 96.75 95 SER A N 1
ATOM 787 C CA . SER A 1 95 ? -5.826 7.966 -8.720 1.00 96.75 95 SER A CA 1
ATOM 788 C C . SER A 1 95 ? -5.808 9.154 -7.739 1.00 96.75 95 SER A C 1
ATOM 790 O O . SER A 1 95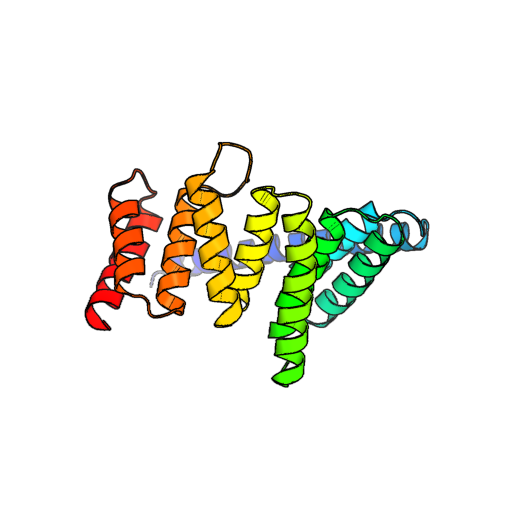 ? -6.649 10.052 -7.840 1.00 96.75 95 SER A O 1
ATOM 792 N N . ASN A 1 96 ? -4.829 9.217 -6.826 1.00 94.38 96 ASN A N 1
ATOM 793 C CA . ASN A 1 96 ? -4.681 10.323 -5.875 1.00 94.38 96 ASN A CA 1
ATOM 794 C C . ASN A 1 96 ? -4.252 11.638 -6.543 1.00 94.38 96 ASN A C 1
ATOM 796 O O . ASN A 1 96 ? -4.540 12.707 -6.010 1.00 94.38 96 ASN A O 1
ATOM 800 N N . TYR A 1 97 ? -3.644 11.567 -7.729 1.00 95.38 97 TYR A N 1
ATOM 801 C CA . TYR A 1 97 ? -3.224 12.724 -8.526 1.00 95.38 97 TYR A CA 1
ATOM 802 C C . TYR A 1 97 ? -4.286 13.191 -9.529 1.00 95.38 97 TYR A C 1
ATOM 804 O O . TYR A 1 97 ? -4.077 14.166 -10.256 1.00 95.38 97 TYR A O 1
ATOM 812 N N . GLN A 1 98 ? -5.432 12.511 -9.585 1.00 95.50 98 GLN A N 1
ATOM 813 C CA . GLN A 1 98 ? -6.503 12.828 -10.522 1.00 95.50 98 GLN A CA 1
ATOM 814 C C . GLN A 1 98 ? -7.481 13.825 -9.907 1.00 95.50 98 GLN A C 1
ATOM 816 O O . GLN A 1 98 ? -8.177 13.528 -8.936 1.00 95.50 98 GLN A O 1
ATOM 821 N N . TRP A 1 99 ? -7.571 15.007 -10.517 1.00 95.00 99 TRP A N 1
ATOM 822 C CA . TRP A 1 99 ? -8.525 16.036 -10.103 1.00 95.00 99 TRP A CA 1
ATOM 823 C C . TRP A 1 99 ? -9.952 15.740 -10.591 1.00 95.00 99 TRP A C 1
ATOM 825 O O . TRP A 1 99 ? -10.919 16.129 -9.939 1.00 95.00 99 TRP A O 1
ATOM 835 N N . PHE A 1 100 ? -10.095 15.058 -11.736 1.00 96.19 100 PHE A N 1
ATOM 836 C CA . PHE A 1 100 ? -11.390 14.763 -12.349 1.00 96.19 100 PHE A CA 1
ATOM 837 C C . PHE A 1 100 ? -11.981 13.461 -11.775 1.00 96.19 100 PHE A C 1
ATOM 839 O O . PHE A 1 100 ? -11.366 12.400 -11.937 1.00 96.19 100 PHE A O 1
ATOM 846 N N . PRO A 1 101 ? -13.168 13.487 -11.130 1.00 94.50 101 PRO A N 1
ATOM 847 C CA . PRO A 1 101 ? -13.692 12.320 -10.414 1.00 94.50 101 PRO A CA 1
ATOM 848 C C . PRO A 1 101 ? -13.897 11.057 -11.268 1.00 94.50 101 PRO A C 1
ATOM 850 O O . PRO A 1 101 ? -13.532 9.981 -10.797 1.00 94.50 101 PRO A O 1
ATOM 853 N N . PRO A 1 102 ? -14.407 11.128 -12.515 1.00 96.25 102 PRO A N 1
ATOM 854 C CA . PRO A 1 102 ? -14.506 9.943 -13.368 1.00 96.25 102 PRO A CA 1
ATOM 855 C C . PRO A 1 102 ? -13.153 9.302 -13.687 1.00 96.25 102 PRO A C 1
ATOM 857 O O . PRO A 1 102 ? -13.035 8.084 -13.596 1.00 96.25 102 PRO A O 1
ATOM 860 N N . SER A 1 103 ? -12.114 10.096 -13.980 1.00 96.31 103 SER A N 1
ATOM 861 C CA . SER A 1 103 ? -10.756 9.563 -14.169 1.00 96.31 103 SER A CA 1
ATOM 862 C C . SER A 1 103 ? -10.245 8.908 -12.892 1.00 96.31 103 SER A C 1
ATOM 864 O O . SER A 1 103 ? -9.728 7.797 -12.940 1.00 96.31 103 SER A O 1
ATOM 866 N N . LYS A 1 104 ? -10.447 9.548 -11.733 1.00 96.44 104 LYS A N 1
ATOM 867 C CA . LYS A 1 104 ? -10.084 8.971 -10.434 1.00 96.44 104 LYS A CA 1
ATOM 868 C C . LYS A 1 104 ? -10.740 7.604 -10.212 1.00 96.44 104 LYS A C 1
ATOM 870 O O . LYS A 1 104 ? -10.054 6.653 -9.852 1.00 96.44 104 LYS A O 1
ATOM 875 N N . MET A 1 105 ? -12.044 7.496 -10.467 1.00 96.62 105 MET A N 1
ATOM 876 C CA . MET A 1 105 ? -12.772 6.230 -10.347 1.00 96.62 105 MET A CA 1
ATOM 877 C C . MET A 1 105 ? -12.300 5.186 -11.356 1.00 96.62 105 MET A C 1
ATOM 879 O O . MET A 1 105 ? -12.178 4.022 -10.990 1.00 96.62 105 MET A O 1
ATOM 883 N N . TRP A 1 106 ? -11.991 5.586 -12.591 1.00 97.81 106 TRP A N 1
ATOM 884 C CA . TRP A 1 106 ? -11.454 4.676 -13.599 1.00 97.81 106 TRP A CA 1
ATOM 885 C C . TRP A 1 106 ? -10.140 4.034 -13.141 1.00 97.81 106 TRP A C 1
ATOM 887 O O . TRP A 1 106 ? -10.014 2.814 -13.204 1.00 97.81 106 TRP A O 1
ATOM 897 N N . TYR A 1 107 ? -9.204 4.825 -12.606 1.00 98.06 107 TYR A N 1
ATOM 898 C CA . TYR A 1 107 ? -7.945 4.305 -12.064 1.00 98.06 107 TYR A CA 1
ATOM 899 C C . TYR A 1 107 ? -8.163 3.367 -10.872 1.00 98.06 107 TYR A C 1
ATOM 901 O O . TYR A 1 107 ? -7.533 2.316 -10.805 1.00 98.06 107 TYR A O 1
ATOM 909 N N . ILE A 1 108 ? -9.075 3.717 -9.958 1.00 97.94 108 ILE A N 1
ATOM 910 C CA . ILE A 1 108 ? -9.409 2.875 -8.801 1.00 97.94 108 ILE A CA 1
ATOM 911 C C . ILE A 1 108 ? -9.976 1.523 -9.246 1.00 97.94 108 ILE A C 1
ATOM 913 O O . ILE A 1 108 ? -9.500 0.485 -8.798 1.00 97.94 108 ILE A O 1
ATOM 917 N N . ILE A 1 109 ? -10.976 1.530 -10.130 1.00 98.12 109 ILE A N 1
ATOM 918 C CA . ILE A 1 109 ? -11.652 0.310 -10.588 1.00 98.12 109 ILE A CA 1
ATOM 919 C C . ILE A 1 109 ? -10.699 -0.552 -11.414 1.00 98.12 109 ILE A C 1
ATOM 921 O O . ILE A 1 109 ? -10.642 -1.760 -11.204 1.00 98.12 109 ILE A O 1
ATOM 925 N N . SER A 1 110 ? -9.926 0.059 -12.314 1.00 98.25 110 SER A N 1
ATOM 926 C CA . SER A 1 110 ? -8.946 -0.668 -13.130 1.00 98.25 110 SER A CA 1
ATOM 927 C C . SER A 1 110 ? -7.869 -1.292 -12.246 1.00 98.25 110 SER A C 1
ATOM 929 O O . SER A 1 110 ? -7.572 -2.472 -12.384 1.00 98.25 110 SER A O 1
ATOM 931 N N . GLY A 1 111 ? -7.348 -0.531 -11.277 1.00 98.25 111 GLY A N 1
ATOM 932 C CA . GLY A 1 111 ? -6.352 -1.032 -10.337 1.00 98.25 111 GLY A CA 1
ATOM 933 C C . GLY A 1 111 ? -6.861 -2.179 -9.469 1.00 98.25 111 GLY A C 1
ATOM 934 O O . GLY A 1 111 ? -6.166 -3.175 -9.296 1.00 98.25 111 GLY A O 1
ATOM 935 N N . TYR A 1 112 ? -8.094 -2.071 -8.969 1.00 98.25 112 TYR A N 1
ATOM 936 C CA . TYR A 1 112 ? -8.755 -3.156 -8.248 1.00 98.25 112 TYR A CA 1
ATOM 937 C C . TYR A 1 112 ? -8.930 -4.407 -9.118 1.00 98.25 112 TYR A C 1
ATOM 939 O O . TYR A 1 112 ? -8.571 -5.489 -8.669 1.00 98.25 112 TYR A O 1
ATOM 947 N N . THR A 1 113 ? -9.430 -4.253 -10.347 1.00 98.31 113 THR A N 1
ATOM 948 C CA . THR A 1 113 ? -9.716 -5.378 -11.257 1.00 98.31 113 THR A CA 1
ATOM 949 C C . THR A 1 113 ? -8.446 -6.172 -11.569 1.00 98.31 113 THR A C 1
ATOM 951 O O . THR A 1 113 ? -8.440 -7.387 -11.421 1.00 98.31 113 THR A O 1
ATOM 954 N N . GLU A 1 114 ? -7.339 -5.491 -11.886 1.00 97.94 114 GLU A N 1
ATOM 955 C CA . GLU A 1 114 ? -6.044 -6.149 -12.133 1.00 97.94 114 GLU A CA 1
ATOM 956 C C . GLU A 1 114 ? -5.559 -6.969 -10.925 1.00 97.94 114 GLU A C 1
ATOM 958 O O . GLU A 1 114 ? -5.014 -8.061 -11.083 1.00 97.94 114 GLU A O 1
ATOM 963 N N . MET A 1 115 ? -5.756 -6.458 -9.704 1.00 98.56 115 MET A N 1
ATOM 964 C CA . MET A 1 115 ? -5.363 -7.172 -8.485 1.00 98.56 115 MET A CA 1
ATOM 965 C C . MET A 1 115 ? -6.329 -8.308 -8.126 1.00 98.56 115 MET A C 1
ATOM 967 O O . MET A 1 115 ? -5.877 -9.349 -7.656 1.00 98.56 115 MET A O 1
ATOM 971 N N . GLU A 1 116 ? -7.637 -8.128 -8.333 1.00 98.44 116 GLU A N 1
ATOM 972 C CA . GLU A 1 116 ? -8.653 -9.168 -8.121 1.00 98.44 116 GLU A CA 1
ATOM 973 C C . GLU A 1 116 ? -8.400 -10.371 -9.028 1.00 98.44 116 GLU A C 1
ATOM 975 O O . GLU A 1 116 ? -8.257 -11.479 -8.522 1.00 98.44 116 GLU A O 1
ATOM 980 N N . ASP A 1 117 ? -8.192 -10.153 -10.328 1.00 97.94 117 ASP A N 1
ATOM 981 C CA . ASP A 1 117 ? -7.903 -11.228 -11.284 1.00 97.94 117 ASP A CA 1
ATOM 982 C C . ASP A 1 117 ? -6.659 -12.046 -10.883 1.00 97.94 117 ASP A C 1
ATOM 984 O O . ASP A 1 117 ? -6.544 -13.240 -11.174 1.00 97.94 117 ASP A O 1
ATOM 988 N N . VAL A 1 118 ? -5.668 -11.415 -10.245 1.00 98.06 118 VAL A N 1
ATOM 989 C CA . VAL A 1 118 ? -4.493 -12.107 -9.696 1.00 98.06 118 VAL A CA 1
ATOM 990 C C . VAL A 1 118 ? -4.860 -12.929 -8.461 1.00 98.06 118 VAL A C 1
ATOM 992 O O . VAL A 1 118 ? -4.491 -14.100 -8.395 1.00 98.06 118 VAL A O 1
ATOM 995 N N . ILE A 1 119 ? -5.591 -12.346 -7.512 1.00 98.12 119 ILE A N 1
ATOM 996 C CA . ILE A 1 119 ? -5.961 -12.988 -6.242 1.00 98.12 119 ILE A CA 1
ATOM 997 C C . ILE A 1 119 ? -6.932 -14.159 -6.458 1.00 98.12 119 ILE A C 1
ATOM 999 O O . ILE A 1 119 ? -6.790 -15.183 -5.796 1.00 98.12 119 ILE A O 1
ATOM 1003 N N . GLU A 1 120 ? -7.855 -14.070 -7.419 1.00 97.38 120 GLU A N 1
ATOM 1004 C CA . GLU A 1 120 ? -8.758 -15.176 -7.774 1.00 97.38 120 GLU A CA 1
ATOM 1005 C C . GLU A 1 120 ? -8.007 -16.408 -8.303 1.00 97.38 120 GLU A C 1
ATOM 1007 O O . GLU A 1 120 ? -8.438 -17.545 -8.101 1.00 97.38 120 GLU A O 1
ATOM 1012 N N . ARG A 1 121 ? -6.871 -16.198 -8.981 1.00 96.50 121 ARG A N 1
ATOM 1013 C CA . ARG A 1 121 ? -6.018 -17.280 -9.500 1.00 96.50 121 ARG A CA 1
ATOM 1014 C C . ARG A 1 121 ? -5.035 -17.792 -8.455 1.00 96.50 121 ARG A C 1
ATOM 1016 O O . ARG A 1 121 ? -4.765 -18.990 -8.399 1.00 96.50 121 ARG A O 1
ATOM 1023 N N . GLU A 1 122 ? -4.478 -16.882 -7.663 1.00 95.69 122 GLU A N 1
ATOM 1024 C CA . GLU A 1 122 ? -3.448 -17.154 -6.667 1.00 95.69 122 GLU A CA 1
ATOM 1025 C C . GLU A 1 122 ? -3.767 -16.430 -5.357 1.00 95.69 122 GLU A C 1
ATOM 1027 O O . GLU A 1 122 ? -3.286 -15.324 -5.100 1.00 95.69 122 GLU A O 1
ATOM 1032 N N . ASP A 1 123 ? -4.545 -17.088 -4.498 1.00 94.75 123 ASP A N 1
ATOM 1033 C CA . ASP A 1 123 ? -4.914 -16.548 -3.191 1.00 94.75 123 ASP A CA 1
ATOM 1034 C C . ASP A 1 123 ? -3.740 -16.626 -2.197 1.00 94.75 123 ASP A C 1
ATOM 1036 O O . ASP A 1 123 ? -3.618 -17.552 -1.391 1.00 94.75 123 ASP A O 1
ATOM 1040 N N . LYS A 1 124 ? -2.827 -15.656 -2.302 1.00 95.81 124 LYS A N 1
ATOM 1041 C CA . LYS A 1 124 ? -1.684 -15.474 -1.402 1.00 95.81 124 LYS A CA 1
ATOM 1042 C C . LYS A 1 124 ? -1.938 -14.309 -0.453 1.00 95.81 124 LYS A C 1
ATOM 1044 O O . LYS A 1 124 ? -2.362 -13.232 -0.879 1.00 95.81 124 LYS A O 1
ATOM 1049 N N . LEU A 1 125 ? -1.583 -14.487 0.821 1.00 96.81 125 LEU A N 1
ATOM 1050 C CA . LEU A 1 125 ? -1.736 -13.442 1.838 1.00 96.81 125 LEU A CA 1
ATOM 1051 C C . LEU A 1 125 ? -0.963 -12.164 1.486 1.00 96.81 125 LEU A C 1
ATOM 1053 O O . LEU A 1 125 ? -1.498 -11.069 1.643 1.00 96.81 125 LEU A O 1
ATOM 1057 N N . GLU A 1 126 ? 0.241 -12.296 0.925 1.00 96.12 126 GLU A N 1
ATOM 1058 C CA . GLU A 1 126 ? 1.037 -11.169 0.421 1.00 96.12 126 GLU A CA 1
ATOM 1059 C C . GLU A 1 126 ? 0.286 -10.358 -0.653 1.00 96.12 126 GLU A C 1
ATOM 1061 O O . GLU A 1 126 ? 0.334 -9.128 -0.664 1.00 96.12 126 GLU A O 1
ATOM 1066 N N . TYR A 1 127 ? -0.457 -11.025 -1.542 1.00 97.44 127 TYR A N 1
ATOM 1067 C CA . TYR A 1 127 ? -1.162 -10.350 -2.635 1.00 97.44 127 TYR A CA 1
ATOM 1068 C C . TYR A 1 127 ? -2.365 -9.568 -2.121 1.00 97.44 127 TYR A C 1
ATOM 1070 O O . TYR A 1 127 ? -2.561 -8.405 -2.487 1.00 97.44 127 TYR A O 1
ATOM 1078 N N . ARG A 1 128 ? -3.115 -10.168 -1.194 1.00 98.06 128 ARG A N 1
ATOM 1079 C CA . ARG A 1 128 ? -4.175 -9.471 -0.463 1.00 98.06 128 ARG A CA 1
ATOM 1080 C C . ARG A 1 128 ? -3.633 -8.301 0.343 1.00 98.06 128 ARG A C 1
ATOM 1082 O O . ARG A 1 128 ? -4.267 -7.254 0.371 1.00 98.06 128 ARG A O 1
ATOM 1089 N N . PHE A 1 129 ? -2.458 -8.442 0.955 1.00 97.94 129 PHE A N 1
ATOM 1090 C CA . PHE A 1 129 ? -1.839 -7.358 1.713 1.00 97.94 129 PHE A CA 1
ATOM 1091 C C . PHE A 1 129 ? -1.514 -6.165 0.810 1.00 97.94 129 PHE A C 1
ATOM 1093 O O . PHE A 1 129 ? -1.904 -5.041 1.123 1.00 97.94 129 PHE A O 1
ATOM 1100 N N . ILE A 1 130 ? -0.908 -6.406 -0.358 1.00 97.56 130 ILE A N 1
ATOM 1101 C CA . ILE A 1 130 ? -0.653 -5.356 -1.357 1.00 97.56 130 ILE A CA 1
ATOM 1102 C C . ILE A 1 130 ? -1.960 -4.661 -1.765 1.00 97.56 130 ILE A C 1
ATOM 1104 O O . ILE A 1 130 ? -2.027 -3.430 -1.763 1.00 97.56 130 ILE A O 1
ATOM 1108 N N . ARG A 1 131 ? -3.025 -5.420 -2.056 1.00 98.31 131 ARG A N 1
ATOM 1109 C CA . ARG A 1 131 ? -4.328 -4.836 -2.413 1.00 98.31 131 ARG A CA 1
ATOM 1110 C C . ARG A 1 131 ? -4.938 -4.026 -1.267 1.00 98.31 131 ARG A C 1
ATOM 1112 O O . ARG A 1 131 ? -5.451 -2.930 -1.515 1.00 98.31 131 ARG A O 1
ATOM 1119 N N . ALA A 1 132 ? -4.849 -4.519 -0.033 1.00 98.31 132 ALA A N 1
ATOM 1120 C CA . ALA A 1 132 ? -5.352 -3.845 1.159 1.00 98.31 132 ALA A CA 1
ATOM 1121 C C . ALA A 1 132 ? -4.654 -2.500 1.395 1.00 98.31 132 ALA A C 1
ATOM 1123 O O . ALA A 1 132 ? -5.336 -1.490 1.583 1.00 98.31 132 ALA A O 1
ATOM 1124 N N . GLU A 1 133 ? -3.320 -2.455 1.312 1.00 97.75 133 GLU A N 1
ATOM 1125 C CA . GLU A 1 133 ? -2.529 -1.226 1.461 1.00 97.75 133 GLU A CA 1
ATOM 1126 C C . GLU A 1 133 ? -2.875 -0.200 0.375 1.00 97.75 133 GLU A C 1
ATOM 1128 O O . GLU A 1 133 ? -3.156 0.972 0.660 1.00 97.75 133 GLU A O 1
ATOM 1133 N N . SER A 1 134 ? -2.925 -0.635 -0.885 1.00 97.38 134 SER A N 1
ATOM 1134 C CA . SER A 1 134 ? -3.237 0.248 -2.013 1.00 97.38 134 SER A CA 1
ATOM 1135 C C . SER A 1 134 ? -4.649 0.813 -1.899 1.00 97.38 134 SER A C 1
ATOM 1137 O O . SER A 1 134 ? -4.873 2.015 -2.068 1.00 97.38 134 SER A O 1
ATOM 1139 N N . CYS A 1 135 ? -5.608 -0.013 -1.491 1.00 97.75 135 CYS A N 1
ATOM 1140 C CA . CYS A 1 135 ? -6.965 0.435 -1.229 1.00 97.75 135 CYS A CA 1
ATOM 1141 C C . CYS A 1 135 ? -7.048 1.392 -0.026 1.00 97.75 135 CYS A C 1
ATOM 1143 O O . CYS A 1 135 ? -7.691 2.445 -0.119 1.00 97.75 135 CYS A O 1
ATOM 1145 N N . PHE A 1 136 ? -6.376 1.076 1.081 1.00 97.44 136 PHE A N 1
ATOM 1146 C CA . PHE A 1 136 ? -6.361 1.892 2.295 1.00 97.44 136 PHE A CA 1
ATOM 1147 C C . PHE A 1 136 ? -5.811 3.302 2.040 1.00 97.44 136 PHE A C 1
ATOM 1149 O O . PHE A 1 136 ? -6.424 4.293 2.455 1.00 97.44 136 PHE A O 1
ATOM 1156 N N . THR A 1 137 ? -4.703 3.409 1.301 1.00 93.25 137 THR A N 1
ATOM 1157 C CA . THR A 1 137 ? -4.058 4.697 0.991 1.00 93.25 137 THR A CA 1
ATOM 1158 C C . THR A 1 137 ? -4.950 5.619 0.158 1.00 93.25 137 THR A C 1
ATOM 1160 O O . THR A 1 137 ? -5.006 6.819 0.430 1.00 93.25 137 THR A O 1
ATOM 1163 N N . SER A 1 138 ? -5.733 5.082 -0.785 1.00 92.31 138 SER A N 1
ATOM 1164 C CA . SER A 1 138 ? -6.662 5.880 -1.608 1.00 92.31 138 SER A CA 1
ATOM 1165 C C . SER A 1 138 ? -7.758 6.596 -0.803 1.00 92.31 138 SER A C 1
ATOM 1167 O O . SER A 1 138 ? -8.325 7.590 -1.263 1.00 92.31 138 SER A O 1
ATOM 1169 N N . SER A 1 139 ? -8.086 6.080 0.392 1.00 86.31 139 SER A N 1
ATOM 1170 C CA . SER A 1 139 ? -9.176 6.554 1.260 1.00 86.31 139 SER A CA 1
ATOM 1171 C C . SER A 1 139 ? -10.550 6.681 0.568 1.00 86.31 139 SER A C 1
ATOM 1173 O O . SER A 1 139 ? -11.439 7.366 1.074 1.00 86.31 139 SER A O 1
ATOM 1175 N N . ASN A 1 140 ? -10.753 6.026 -0.580 1.00 93.25 140 ASN A N 1
ATOM 1176 C CA . ASN A 1 140 ? -12.042 5.958 -1.267 1.00 93.25 140 ASN A CA 1
ATOM 1177 C C . ASN A 1 140 ? -12.968 4.955 -0.555 1.00 93.25 140 ASN A C 1
ATOM 1179 O O . ASN A 1 140 ? -12.510 3.903 -0.122 1.00 93.25 140 ASN A O 1
ATOM 1183 N N . SER A 1 141 ? -14.270 5.240 -0.447 1.00 93.50 141 SER A N 1
ATOM 1184 C CA . SER A 1 141 ? -15.217 4.371 0.272 1.00 93.50 141 SER A CA 1
ATOM 1185 C C . SER A 1 141 ? -15.307 2.946 -0.288 1.00 93.50 141 SER A C 1
ATOM 1187 O O . SER A 1 141 ? -15.401 2.009 0.501 1.00 93.50 141 SER A O 1
ATOM 1189 N N . PHE A 1 142 ? -15.241 2.777 -1.613 1.00 94.88 142 PHE A N 1
ATOM 1190 C CA . PHE A 1 142 ? -15.185 1.467 -2.270 1.00 94.88 142 PHE A CA 1
ATOM 1191 C C . PHE A 1 142 ? -13.916 0.711 -1.854 1.00 94.88 142 PHE A C 1
ATOM 1193 O O . PHE A 1 142 ? -14.002 -0.388 -1.310 1.00 94.88 142 PHE A O 1
ATOM 1200 N N . CYS A 1 143 ? -12.753 1.352 -1.992 1.00 96.62 143 CYS A N 1
ATOM 1201 C CA . CYS A 1 143 ? -11.469 0.780 -1.590 1.00 96.62 143 CYS A CA 1
ATOM 1202 C C . CYS A 1 143 ? -11.410 0.437 -0.100 1.00 96.62 143 CYS A C 1
ATOM 1204 O O . CYS A 1 143 ? -10.893 -0.607 0.274 1.00 96.62 143 CYS A O 1
ATOM 1206 N N . LEU A 1 144 ? -11.955 1.283 0.777 1.00 97.69 144 LEU A N 1
ATOM 1207 C CA . LEU A 1 144 ? -11.967 0.993 2.209 1.00 97.69 144 LEU A CA 1
ATOM 1208 C C . LEU A 1 144 ? -12.722 -0.307 2.509 1.00 97.69 144 LEU A C 1
ATOM 1210 O O . LEU A 1 144 ? -12.344 -0.999 3.448 1.00 97.69 144 LEU A O 1
ATOM 1214 N N . GLY A 1 145 ? -13.772 -0.635 1.748 1.00 98.06 145 GLY A N 1
ATOM 1215 C CA . GLY A 1 145 ? -14.472 -1.917 1.856 1.00 98.06 145 GLY A CA 1
ATOM 1216 C C . GLY A 1 145 ? -13.537 -3.096 1.586 1.00 98.06 145 GLY A C 1
ATOM 1217 O O . GLY A 1 145 ? -13.378 -3.951 2.457 1.00 98.06 145 GLY A O 1
ATOM 1218 N N . ILE A 1 146 ? -12.852 -3.057 0.442 1.00 98.25 146 ILE A N 1
ATOM 1219 C CA . ILE A 1 146 ? -11.871 -4.071 0.021 1.00 98.25 146 ILE A CA 1
ATOM 1220 C C . ILE A 1 146 ? -10.742 -4.200 1.048 1.00 98.25 146 ILE A C 1
ATOM 1222 O O . ILE A 1 146 ? -10.449 -5.297 1.508 1.00 98.25 146 ILE A O 1
ATOM 1226 N N . ALA A 1 147 ? -10.167 -3.080 1.496 1.00 98.56 147 ALA A N 1
ATOM 1227 C CA . ALA A 1 147 ? -9.102 -3.090 2.496 1.00 98.56 147 ALA A CA 1
ATOM 1228 C C . ALA A 1 147 ? -9.544 -3.759 3.807 1.00 98.56 147 ALA A C 1
ATOM 1230 O O . ALA A 1 147 ? -8.800 -4.557 4.370 1.00 98.56 147 ALA A O 1
ATOM 1231 N N . SER A 1 148 ? -10.764 -3.478 4.294 1.00 98.50 148 SER A N 1
ATOM 1232 C CA . SER A 1 148 ? -11.270 -4.167 5.489 1.00 98.50 148 SER A CA 1
ATOM 1233 C C . SER A 1 148 ? -11.464 -5.665 5.270 1.00 98.50 148 SER A C 1
ATOM 1235 O O . SER A 1 148 ? -11.218 -6.438 6.191 1.00 98.50 148 SER A O 1
ATOM 1237 N N . GLU A 1 149 ? -11.911 -6.087 4.089 1.00 98.38 149 GLU A N 1
ATOM 1238 C CA . GLU A 1 149 ? -12.088 -7.503 3.766 1.00 98.38 149 GLU A CA 1
ATOM 1239 C C . GLU A 1 149 ? -10.745 -8.237 3.733 1.00 98.38 149 GLU A C 1
ATOM 1241 O O . GLU A 1 149 ? -10.576 -9.231 4.439 1.00 98.38 149 GLU A O 1
ATOM 1246 N N . ASP A 1 150 ? -9.766 -7.692 3.011 1.00 98.56 150 ASP A N 1
ATOM 1247 C CA . ASP A 1 150 ? -8.442 -8.296 2.892 1.00 98.56 150 ASP A CA 1
ATOM 1248 C C . ASP A 1 150 ? -7.693 -8.319 4.226 1.00 98.56 150 ASP A C 1
ATOM 1250 O O . ASP A 1 150 ? -7.146 -9.360 4.584 1.00 98.56 150 ASP A O 1
ATOM 1254 N N . TYR A 1 151 ? -7.712 -7.239 5.020 1.00 98.62 151 TYR A N 1
ATOM 1255 C CA . TYR A 1 151 ? -7.089 -7.271 6.348 1.00 98.62 151 TYR A CA 1
ATOM 1256 C C . TYR A 1 151 ? -7.735 -8.318 7.261 1.00 98.62 151 TYR A C 1
ATOM 1258 O O . TYR A 1 151 ? -7.016 -9.042 7.942 1.00 98.62 151 TYR A O 1
ATOM 1266 N N . ASN A 1 152 ? -9.069 -8.448 7.267 1.00 98.38 152 ASN A N 1
ATOM 1267 C CA . ASN A 1 152 ? -9.729 -9.506 8.042 1.00 98.38 152 ASN A CA 1
ATOM 1268 C C . ASN A 1 152 ? -9.312 -10.899 7.554 1.00 98.38 152 ASN A C 1
ATOM 1270 O O . ASN A 1 152 ? -9.010 -11.767 8.372 1.00 98.38 152 ASN A O 1
ATOM 1274 N N . HIS A 1 153 ? -9.275 -11.111 6.235 1.00 97.94 153 HIS A N 1
ATOM 1275 C CA . HIS A 1 153 ? -8.846 -12.379 5.654 1.00 97.94 153 HIS A CA 1
ATOM 1276 C C . HIS A 1 153 ? -7.414 -12.729 6.066 1.00 97.94 153 HIS A C 1
ATOM 1278 O O . HIS A 1 153 ? -7.147 -13.861 6.470 1.00 97.94 153 HIS A O 1
ATOM 1284 N N . ILE A 1 154 ? -6.507 -11.754 6.001 1.00 98.12 154 ILE A N 1
ATOM 1285 C CA . ILE A 1 154 ? -5.120 -11.911 6.428 1.00 98.12 154 ILE A CA 1
ATOM 1286 C C . ILE A 1 154 ? -5.059 -12.262 7.910 1.00 98.12 154 ILE A C 1
ATOM 1288 O O . ILE A 1 154 ? -4.409 -13.237 8.256 1.00 98.12 154 ILE A O 1
ATOM 1292 N N . ILE A 1 155 ? -5.777 -11.540 8.776 1.00 97.06 155 ILE A N 1
ATOM 1293 C CA . ILE A 1 155 ? -5.754 -11.782 10.225 1.00 97.06 155 ILE A CA 1
ATOM 1294 C C . ILE A 1 155 ? -6.230 -13.194 10.582 1.00 97.06 155 ILE A C 1
ATOM 1296 O O . ILE A 1 155 ? -5.648 -13.831 11.455 1.00 97.06 155 ILE A O 1
ATOM 1300 N N . ILE A 1 156 ? -7.266 -13.695 9.906 1.00 97.12 156 ILE A N 1
ATOM 1301 C CA . ILE A 1 156 ? -7.822 -15.034 10.155 1.00 97.12 156 ILE A CA 1
ATOM 1302 C C . ILE A 1 156 ? -6.868 -16.141 9.689 1.00 97.12 156 ILE A C 1
ATOM 1304 O O . ILE A 1 156 ? -6.783 -17.187 10.330 1.00 97.12 156 ILE A O 1
ATOM 1308 N N . ASN A 1 157 ? -6.171 -15.925 8.574 1.00 96.62 157 ASN A N 1
ATOM 1309 C CA . ASN A 1 157 ? -5.347 -16.946 7.926 1.00 96.62 157 ASN A CA 1
ATOM 1310 C C . ASN A 1 157 ? -3.844 -16.778 8.182 1.00 96.62 157 ASN A C 1
ATOM 1312 O O . ASN A 1 157 ? -3.052 -17.524 7.608 1.00 96.62 157 ASN A O 1
ATOM 1316 N N . TYR A 1 158 ? -3.459 -15.811 9.015 1.00 95.00 158 TYR A N 1
ATOM 1317 C CA . TYR A 1 158 ? -2.074 -15.415 9.225 1.00 95.00 158 TYR A CA 1
ATOM 1318 C C . TYR A 1 158 ? -1.196 -16.591 9.665 1.00 95.00 158 TYR A C 1
ATOM 1320 O O . TYR A 1 158 ? -1.546 -17.359 10.566 1.00 95.00 158 TYR A O 1
ATOM 1328 N N . LYS A 1 159 ? -0.022 -16.694 9.039 1.00 91.00 159 LYS A N 1
ATOM 1329 C CA . LYS A 1 159 ? 1.057 -17.603 9.421 1.00 91.00 159 LYS A CA 1
ATOM 1330 C C . LYS A 1 159 ? 2.374 -16.845 9.379 1.00 91.00 159 LYS A C 1
ATOM 1332 O O . LYS A 1 159 ? 2.643 -16.128 8.413 1.00 91.00 159 LYS A O 1
ATOM 1337 N N . ASP A 1 160 ? 3.190 -17.036 10.410 1.00 85.38 160 ASP A N 1
ATOM 1338 C CA . ASP A 1 160 ? 4.485 -16.370 10.530 1.00 85.38 160 ASP A CA 1
ATOM 1339 C C . ASP A 1 160 ? 5.345 -16.593 9.279 1.00 85.38 160 ASP A C 1
ATOM 1341 O O . ASP A 1 160 ? 5.580 -17.728 8.856 1.00 85.38 160 ASP A O 1
ATOM 1345 N N . GLY A 1 161 ? 5.822 -15.491 8.697 1.00 82.62 161 GLY A N 1
ATOM 1346 C CA . GLY A 1 161 ? 6.687 -15.490 7.518 1.00 82.62 161 GLY A CA 1
ATOM 1347 C C . GLY A 1 161 ? 5.973 -15.461 6.161 1.00 82.62 161 GLY A C 1
ATOM 1348 O O . GLY A 1 161 ? 6.666 -15.379 5.150 1.00 82.62 161 GLY A O 1
ATOM 1349 N N . GLU A 1 162 ? 4.634 -15.495 6.097 1.00 86.56 162 GLU A N 1
ATOM 1350 C CA . GLU A 1 162 ? 3.899 -15.315 4.825 1.00 86.56 162 GLU A CA 1
ATOM 1351 C C . GLU A 1 162 ? 3.734 -13.838 4.420 1.00 86.56 162 GLU A C 1
ATOM 1353 O O . GLU A 1 162 ? 3.532 -13.539 3.243 1.00 86.56 162 GLU A O 1
ATOM 1358 N N . ILE A 1 163 ? 3.832 -12.913 5.378 1.00 90.94 163 ILE A N 1
ATOM 1359 C CA . ILE A 1 163 ? 3.883 -11.463 5.155 1.00 90.94 163 ILE A CA 1
ATOM 1360 C C . ILE A 1 163 ? 4.990 -10.899 6.057 1.00 90.94 163 ILE A C 1
ATOM 1362 O O . ILE A 1 163 ? 5.180 -11.374 7.174 1.00 90.94 163 ILE A O 1
ATOM 1366 N N . GLU A 1 164 ? 5.725 -9.898 5.569 1.00 91.06 164 GLU A N 1
ATOM 1367 C CA . GLU A 1 164 ? 6.762 -9.192 6.340 1.00 91.06 164 GLU A CA 1
ATOM 1368 C C . GLU A 1 164 ? 6.181 -8.326 7.474 1.00 91.06 164 GLU A C 1
ATOM 1370 O O . GLU A 1 164 ? 6.811 -8.152 8.515 1.00 91.06 164 GLU A O 1
ATOM 1375 N N . GLU A 1 165 ? 4.982 -7.776 7.274 1.00 93.31 165 GLU A N 1
ATOM 1376 C CA . GLU A 1 165 ? 4.308 -6.906 8.234 1.00 93.31 165 GLU A CA 1
ATOM 1377 C C . GLU A 1 165 ? 3.807 -7.688 9.457 1.00 93.31 165 GLU A C 1
ATOM 1379 O O . GLU A 1 165 ? 3.128 -8.709 9.335 1.00 93.31 165 GLU A O 1
ATOM 1384 N N . GLU A 1 166 ? 4.085 -7.145 10.642 1.00 92.88 166 GLU A N 1
ATOM 1385 C CA . GLU A 1 166 ? 3.627 -7.694 11.918 1.00 92.88 166 GLU A CA 1
ATOM 1386 C C . GLU A 1 166 ? 2.095 -7.700 12.016 1.00 92.88 166 GLU A C 1
ATOM 1388 O O . GLU A 1 166 ? 1.409 -6.730 11.665 1.00 92.88 166 GLU A O 1
ATOM 1393 N N . ILE A 1 167 ? 1.545 -8.783 12.564 1.00 94.88 167 ILE A N 1
ATOM 1394 C CA . ILE A 1 167 ? 0.098 -8.985 12.642 1.00 94.88 167 ILE A CA 1
ATOM 1395 C C . ILE A 1 167 ? -0.607 -7.904 13.476 1.00 94.88 167 ILE A C 1
ATOM 1397 O O . ILE A 1 167 ? -1.726 -7.498 13.149 1.00 94.88 167 ILE A O 1
ATOM 1401 N N . GLU A 1 168 ? 0.046 -7.372 14.511 1.00 95.69 168 GLU A N 1
ATOM 1402 C CA . GLU A 1 168 ? -0.458 -6.276 15.343 1.00 95.69 168 GLU A CA 1
ATOM 1403 C C . GLU A 1 168 ? -0.648 -4.999 14.514 1.00 95.69 168 GLU A C 1
ATOM 1405 O O . GLU A 1 168 ? -1.659 -4.304 14.652 1.00 95.69 168 GLU A O 1
ATOM 1410 N N . LYS A 1 169 ? 0.274 -4.715 13.585 1.00 95.94 169 LYS A N 1
ATOM 1411 C CA . LYS A 1 169 ? 0.179 -3.564 12.676 1.00 95.94 169 LYS A CA 1
ATOM 1412 C C . LYS A 1 169 ? -0.947 -3.748 11.662 1.00 95.94 169 LYS A C 1
ATOM 1414 O O . LYS A 1 169 ? -1.661 -2.788 11.373 1.00 95.94 169 LYS A O 1
ATOM 1419 N N . ILE A 1 170 ? -1.168 -4.968 11.173 1.00 97.31 170 ILE A N 1
ATOM 1420 C CA . ILE A 1 170 ? -2.293 -5.286 10.276 1.00 97.31 170 ILE A CA 1
ATOM 1421 C C . ILE A 1 170 ? -3.635 -5.099 11.001 1.00 97.31 170 ILE A C 1
ATOM 1423 O O . ILE A 1 170 ? -4.534 -4.428 10.488 1.00 97.31 170 ILE A O 1
ATOM 1427 N N . LYS A 1 171 ? -3.767 -5.613 12.231 1.00 98.12 171 LYS A N 1
ATOM 1428 C CA . LYS A 1 171 ? -4.941 -5.378 13.094 1.00 98.12 171 LYS A CA 1
ATOM 1429 C C . LYS A 1 171 ? -5.157 -3.885 13.349 1.00 98.12 171 LYS A C 1
ATOM 1431 O O . LYS A 1 171 ? -6.283 -3.398 13.258 1.00 98.12 171 LYS A O 1
ATOM 1436 N N . TYR A 1 172 ? -4.088 -3.138 13.616 1.00 98.19 172 TYR A N 1
ATOM 1437 C CA . TYR A 1 172 ? -4.168 -1.696 13.825 1.00 98.19 172 TYR A CA 1
ATOM 1438 C C . TYR A 1 172 ? -4.683 -0.968 12.572 1.00 98.19 172 TYR A C 1
ATOM 1440 O O . TYR A 1 172 ? -5.624 -0.173 12.655 1.00 98.19 172 TYR A O 1
ATOM 1448 N N . LYS A 1 173 ? -4.155 -1.310 11.389 1.00 98.19 173 LYS A N 1
ATOM 1449 C CA . LYS A 1 173 ? -4.623 -0.793 10.092 1.00 98.19 173 LYS A CA 1
ATOM 1450 C C . LYS A 1 173 ? -6.096 -1.122 9.829 1.00 98.19 173 LYS A C 1
ATOM 1452 O O . LYS A 1 173 ? -6.822 -0.261 9.332 1.00 98.19 173 LYS A O 1
ATOM 1457 N N . LEU A 1 174 ? -6.582 -2.301 10.223 1.00 98.62 174 LEU A N 1
ATOM 1458 C CA . LEU A 1 174 ? -8.012 -2.628 10.166 1.00 98.62 174 LEU A CA 1
ATOM 1459 C C . LEU A 1 174 ? -8.857 -1.686 11.046 1.00 98.62 174 LEU A C 1
ATOM 1461 O O . LEU A 1 174 ? -9.907 -1.212 10.604 1.00 98.62 174 LEU A O 1
ATOM 1465 N N . GLY A 1 175 ? -8.388 -1.365 12.256 1.00 98.38 175 GLY A N 1
ATOM 1466 C CA . GLY A 1 175 ? -9.007 -0.351 13.115 1.00 98.38 175 GLY A CA 1
ATOM 1467 C C . GLY A 1 175 ? -9.116 1.008 12.413 1.00 98.38 175 GLY A C 1
ATOM 1468 O O . GLY A 1 175 ? -10.209 1.574 12.325 1.00 98.38 175 GLY A O 1
ATOM 1469 N N . LEU A 1 176 ? -8.024 1.470 11.791 1.00 98.31 176 LEU A N 1
ATOM 1470 C CA . LEU A 1 176 ? -7.993 2.716 11.011 1.00 98.31 176 LEU A CA 1
ATOM 1471 C C . LEU A 1 176 ? -8.951 2.697 9.812 1.00 98.31 176 LEU A C 1
ATOM 1473 O O . LEU A 1 176 ? -9.563 3.717 9.485 1.00 98.31 176 LEU A O 1
ATOM 1477 N N . VAL A 1 177 ? -9.102 1.554 9.138 1.00 98.38 177 VAL A N 1
ATOM 1478 C CA . VAL A 1 177 ? -10.093 1.400 8.064 1.00 98.38 177 VAL A CA 1
ATOM 1479 C C . VAL A 1 177 ? -11.503 1.598 8.616 1.00 98.38 177 VAL A C 1
ATOM 1481 O O . VAL A 1 177 ? -12.276 2.363 8.034 1.00 98.38 177 VAL A O 1
ATOM 1484 N N . TYR A 1 178 ? -11.847 0.967 9.742 1.00 98.44 178 TYR A N 1
ATOM 1485 C CA . TYR A 1 178 ? -13.165 1.138 10.354 1.00 98.44 178 TYR A CA 1
ATOM 1486 C C . TYR A 1 178 ? -13.421 2.576 10.812 1.00 98.44 178 TYR A C 1
ATOM 1488 O O . TYR A 1 178 ? -14.528 3.076 10.602 1.00 98.44 178 TYR A O 1
ATOM 1496 N N . GLU A 1 179 ? -12.411 3.280 11.331 1.00 97.19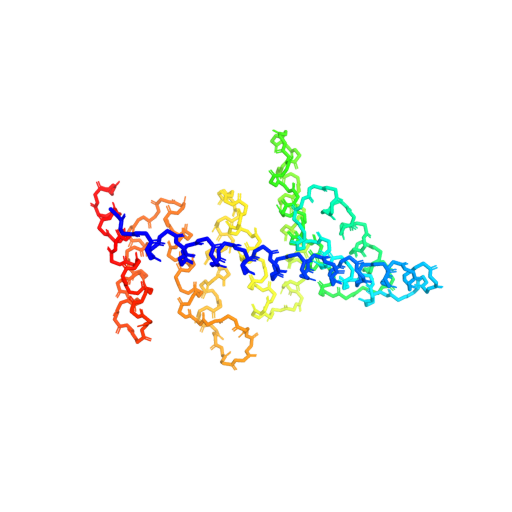 179 GLU A N 1
ATOM 1497 C CA . GLU A 1 179 ? -12.518 4.717 11.610 1.00 97.19 179 GLU A CA 1
ATOM 1498 C C . GLU A 1 179 ? -12.857 5.523 10.352 1.00 97.19 179 GLU A C 1
ATOM 1500 O O . GLU A 1 179 ? -13.812 6.304 10.351 1.00 97.19 179 GLU A O 1
ATOM 1505 N N . LYS A 1 180 ? -12.110 5.316 9.257 1.00 96.62 180 LYS A N 1
ATOM 1506 C CA . LYS A 1 180 ? -12.334 6.013 7.979 1.00 96.62 180 LYS A CA 1
ATOM 1507 C C . LYS A 1 180 ? -13.711 5.700 7.385 1.00 96.62 180 LYS A C 1
ATOM 1509 O O . LYS A 1 180 ? -14.313 6.557 6.742 1.00 96.62 180 LYS A O 1
AT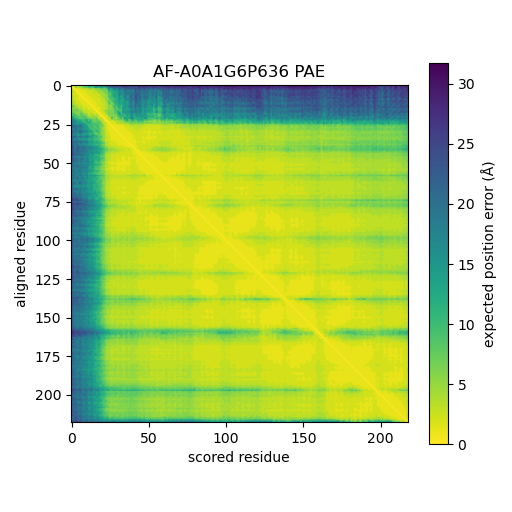OM 1514 N N . GLN A 1 181 ? -14.230 4.497 7.629 1.00 96.88 181 GLN A N 1
ATOM 1515 C CA . GLN A 1 181 ? -15.590 4.088 7.268 1.00 96.88 181 GLN A CA 1
ATOM 1516 C C . GLN A 1 181 ? -16.674 4.617 8.228 1.00 96.88 181 GLN A C 1
ATOM 1518 O O . GLN A 1 181 ? -17.853 4.352 7.997 1.00 96.88 181 GLN A O 1
ATOM 1523 N N . LYS A 1 182 ? -16.304 5.337 9.297 1.00 96.44 182 LYS A N 1
ATOM 1524 C CA . LYS A 1 182 ? -17.192 5.783 10.388 1.00 96.44 182 LYS A CA 1
ATOM 1525 C C . LYS A 1 182 ? -17.889 4.644 11.145 1.00 96.44 182 LYS A C 1
ATOM 1527 O O . LYS A 1 182 ? -18.955 4.835 11.719 1.00 96.44 182 LYS A O 1
ATOM 1532 N N . LYS A 1 183 ? -17.296 3.449 11.156 1.00 97.25 183 LYS A N 1
ATOM 1533 C CA . LYS A 1 183 ? -17.754 2.290 11.939 1.00 97.25 183 LYS A CA 1
ATOM 1534 C C . LYS A 1 183 ? -17.054 2.296 13.300 1.00 97.25 183 LYS A C 1
ATOM 1536 O O . LYS A 1 183 ? -16.243 1.415 13.588 1.00 97.25 183 LYS A O 1
ATOM 1541 N N . TYR A 1 184 ? -17.319 3.327 14.100 1.00 98.12 184 TYR A N 1
ATOM 1542 C CA . TYR A 1 184 ? -16.542 3.635 15.304 1.00 98.12 184 TYR A CA 1
ATOM 1543 C C . TYR A 1 184 ? -16.580 2.520 16.350 1.00 98.12 184 TYR A C 1
ATOM 1545 O O . TYR A 1 184 ? -15.548 2.208 16.933 1.00 98.12 184 TYR A O 1
ATOM 1553 N N . GLU A 1 185 ? -17.714 1.841 16.529 1.00 97.81 185 GLU A N 1
ATOM 1554 C CA . GLU A 1 185 ? -17.829 0.714 17.460 1.00 97.81 185 GLU A CA 1
ATOM 1555 C C . GLU A 1 185 ? -16.900 -0.437 17.068 1.00 97.81 185 GLU A C 1
ATOM 1557 O O . GLU A 1 185 ? -16.246 -1.021 17.927 1.00 97.81 185 GLU A O 1
ATOM 1562 N N . LYS A 1 186 ? -16.797 -0.740 15.767 1.00 97.81 186 LYS A N 1
ATOM 1563 C CA . LYS A 1 186 ? -15.888 -1.782 15.274 1.00 97.81 186 LYS A CA 1
ATOM 1564 C C . LYS A 1 186 ? -14.429 -1.376 15.443 1.00 97.81 186 LYS A C 1
ATOM 1566 O O . LYS A 1 186 ? -13.621 -2.208 15.833 1.00 97.81 186 LYS A O 1
ATOM 1571 N N . ALA A 1 187 ? -14.097 -0.113 15.172 1.00 98.38 187 ALA A N 1
ATOM 1572 C CA . ALA A 1 187 ? -12.747 0.398 15.391 1.00 98.38 187 ALA A CA 1
ATOM 1573 C C . ALA A 1 187 ? -12.341 0.271 16.869 1.00 98.38 187 ALA A C 1
ATOM 1575 O O . ALA A 1 187 ? -11.295 -0.299 17.165 1.00 98.38 187 ALA A O 1
ATOM 1576 N N . ILE A 1 188 ? -13.211 0.706 17.790 1.00 98.38 188 ILE A N 1
ATOM 1577 C CA . ILE A 1 188 ? -12.988 0.591 19.239 1.00 98.38 188 ILE A CA 1
ATOM 1578 C C . ILE A 1 188 ? -12.796 -0.874 19.650 1.00 98.38 188 ILE A C 1
ATOM 1580 O O . ILE A 1 188 ? -11.843 -1.167 20.359 1.00 98.38 188 ILE A O 1
ATOM 1584 N N . GLN A 1 189 ? -13.624 -1.804 19.161 1.00 97.94 189 GLN A N 1
ATOM 1585 C CA . GLN A 1 189 ? -13.473 -3.234 19.474 1.00 97.94 189 GLN A CA 1
ATOM 1586 C C . GLN A 1 189 ? -12.110 -3.797 19.045 1.00 97.94 189 GLN A C 1
ATOM 1588 O O . GLN A 1 189 ? -11.480 -4.528 19.807 1.00 97.94 189 GLN A O 1
ATOM 1593 N N . ILE A 1 190 ? -11.638 -3.448 17.843 1.00 98.19 190 ILE A N 1
ATOM 1594 C CA . ILE A 1 190 ? -10.314 -3.869 17.356 1.00 98.19 190 ILE A CA 1
ATOM 1595 C C . ILE A 1 190 ? -9.200 -3.308 18.248 1.00 98.19 190 ILE A C 1
ATOM 1597 O O . ILE A 1 190 ? -8.260 -4.016 18.603 1.00 98.19 190 ILE A O 1
ATOM 1601 N N . TYR A 1 191 ? -9.318 -2.045 18.643 1.00 98.44 191 TYR A N 1
ATOM 1602 C CA . TYR A 1 191 ? -8.352 -1.367 19.499 1.00 98.44 191 TYR A CA 1
ATOM 1603 C C . TYR A 1 191 ? -8.312 -1.895 20.932 1.00 98.44 191 TYR A C 1
ATOM 1605 O O . TYR A 1 191 ? -7.230 -2.110 21.474 1.00 98.44 191 TYR A O 1
ATOM 1613 N N . GLU A 1 192 ? -9.467 -2.152 21.539 1.00 97.69 192 GLU A N 1
ATOM 1614 C CA . GLU A 1 192 ? -9.558 -2.768 22.865 1.00 97.69 192 GLU A CA 1
ATOM 1615 C C . GLU A 1 192 ? -8.941 -4.171 22.862 1.00 97.69 192 GLU A C 1
ATOM 1617 O O . GLU A 1 192 ? -8.200 -4.521 23.783 1.00 97.69 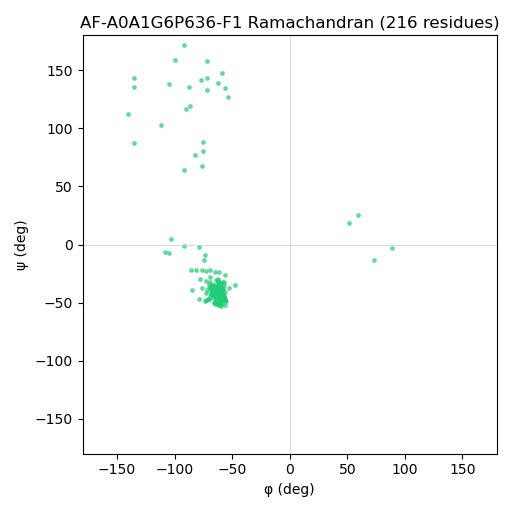192 GLU A O 1
ATOM 1622 N N . HIS A 1 193 ? -9.170 -4.943 21.794 1.00 97.50 193 HIS A N 1
ATOM 1623 C CA . HIS A 1 193 ? -8.525 -6.238 21.606 1.00 97.50 193 HIS A CA 1
ATOM 1624 C C . HIS A 1 193 ? -6.997 -6.105 21.525 1.00 97.50 193 HIS A C 1
ATOM 1626 O O . HIS A 1 193 ? -6.293 -6.792 22.257 1.00 97.50 193 HIS A O 1
ATOM 1632 N N . LEU A 1 194 ? -6.472 -5.178 20.716 1.00 97.06 194 LEU A N 1
ATOM 1633 C CA . LEU A 1 194 ? -5.026 -4.927 20.615 1.00 97.06 194 LEU A CA 1
ATOM 1634 C C . LEU A 1 194 ? -4.393 -4.513 21.949 1.00 97.06 194 LEU A C 1
ATOM 1636 O O . LEU A 1 194 ? -3.315 -4.982 22.293 1.00 97.06 194 LEU A O 1
ATOM 1640 N N . ILE A 1 195 ? -5.064 -3.674 22.742 1.00 96.94 195 ILE A N 1
ATOM 1641 C CA . ILE A 1 195 ? -4.584 -3.290 24.081 1.00 96.94 195 ILE A CA 1
ATOM 1642 C C . ILE A 1 195 ? -4.498 -4.506 25.016 1.00 96.94 195 ILE A C 1
ATOM 1644 O O . ILE A 1 195 ? -3.656 -4.516 25.919 1.00 96.94 195 ILE A O 1
ATOM 1648 N N . SER A 1 196 ? -5.345 -5.520 24.830 1.00 94.94 196 SER A N 1
ATOM 1649 C CA . SER A 1 196 ? -5.287 -6.756 25.621 1.00 94.94 196 SER A CA 1
ATOM 1650 C C . 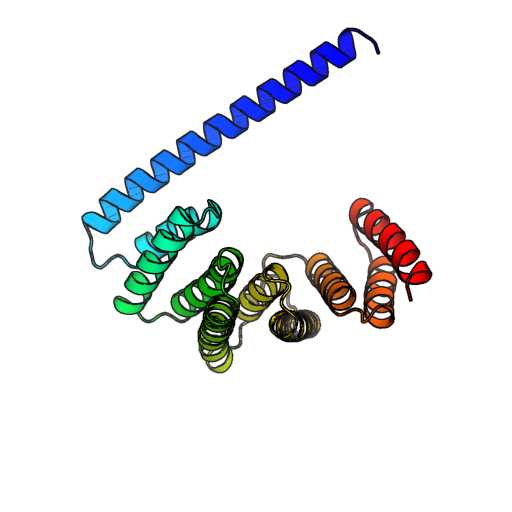SER A 1 196 ? -4.129 -7.689 25.235 1.00 94.94 196 SER A C 1
ATOM 1652 O O . SER A 1 196 ? -3.803 -8.591 26.005 1.00 94.94 196 SER A O 1
ATOM 1654 N N . GLU A 1 197 ? -3.484 -7.449 24.089 1.00 94.06 197 GLU A N 1
ATOM 1655 C CA . GLU A 1 197 ? -2.322 -8.193 23.592 1.00 94.06 197 GLU A CA 1
ATOM 1656 C C . GLU A 1 197 ? -0.987 -7.553 24.036 1.00 94.06 197 GLU A C 1
ATOM 1658 O O . GLU A 1 197 ? -0.939 -6.449 24.601 1.00 94.06 197 GLU A O 1
ATOM 1663 N N . ASP A 1 198 ? 0.119 -8.262 23.781 1.00 91.69 198 ASP A N 1
ATOM 1664 C CA . ASP A 1 198 ? 1.483 -7.773 24.015 1.00 91.69 198 ASP A CA 1
ATOM 1665 C C . ASP A 1 198 ? 1.949 -6.885 22.849 1.00 91.69 198 ASP A C 1
ATOM 1667 O O . ASP A 1 198 ? 2.679 -7.307 21.958 1.00 91.69 198 ASP A O 1
ATOM 1671 N N . ILE A 1 199 ? 1.451 -5.648 22.830 1.00 95.56 199 ILE A N 1
ATOM 1672 C CA . ILE A 1 199 ? 1.826 -4.615 21.855 1.00 95.56 199 ILE A CA 1
ATOM 1673 C C . ILE A 1 199 ? 2.856 -3.637 22.427 1.00 95.56 199 ILE A C 1
ATOM 1675 O O . ILE A 1 199 ? 2.942 -3.435 23.645 1.00 95.56 199 ILE A O 1
ATOM 1679 N N . SER A 1 200 ? 3.583 -2.947 21.542 1.00 94.94 200 SER A N 1
ATOM 1680 C CA . SER A 1 200 ? 4.565 -1.940 21.953 1.00 94.94 200 SER A CA 1
ATOM 1681 C C . SER A 1 200 ? 3.933 -0.801 22.779 1.00 94.94 200 SER A C 1
ATOM 1683 O O . SER A 1 200 ? 2.773 -0.427 22.551 1.00 94.94 200 SER A O 1
ATOM 1685 N N . PRO A 1 201 ? 4.672 -0.204 23.736 1.00 95.94 201 PRO A N 1
ATOM 1686 C CA . PRO A 1 201 ? 4.183 0.934 24.518 1.00 95.94 201 PRO A CA 1
ATOM 1687 C C . PRO A 1 201 ? 3.753 2.130 23.657 1.00 95.94 201 PRO A C 1
ATOM 1689 O O . PRO A 1 201 ? 2.786 2.820 23.992 1.00 95.94 201 PRO A O 1
ATOM 1692 N N . GLU A 1 202 ? 4.446 2.365 22.541 1.00 95.12 202 GLU A N 1
ATOM 1693 C CA . GLU A 1 202 ? 4.135 3.433 21.592 1.00 95.12 202 GLU A CA 1
ATOM 1694 C C . GLU A 1 202 ? 2.775 3.194 20.930 1.00 95.12 202 GLU A C 1
ATOM 1696 O O . GLU A 1 202 ? 1.908 4.067 20.982 1.00 95.12 202 GLU A O 1
ATOM 1701 N N . MET A 1 203 ? 2.555 1.988 20.390 1.00 95.69 203 MET A N 1
ATOM 1702 C CA . MET A 1 203 ? 1.284 1.615 19.766 1.00 95.69 203 MET A CA 1
ATOM 1703 C C . MET A 1 203 ? 0.142 1.664 20.784 1.00 95.69 203 MET A C 1
ATOM 1705 O O . MET A 1 203 ? -0.924 2.203 20.499 1.00 95.69 203 MET A O 1
ATOM 1709 N N . ARG A 1 204 ? 0.369 1.165 22.005 1.00 97.19 204 ARG A N 1
ATOM 1710 C CA . ARG A 1 204 ? -0.622 1.209 23.089 1.00 97.19 204 ARG A CA 1
ATOM 1711 C C . ARG A 1 204 ? -1.073 2.634 23.394 1.00 97.19 204 ARG A C 1
ATOM 1713 O O . ARG A 1 204 ? -2.267 2.869 23.558 1.00 97.19 204 ARG A O 1
ATOM 1720 N N . THR A 1 205 ? -0.129 3.569 23.471 1.00 97.19 205 THR A N 1
ATOM 1721 C CA . THR A 1 205 ? -0.424 4.983 23.737 1.00 97.19 205 THR A CA 1
ATOM 1722 C C . THR A 1 205 ? -1.265 5.581 22.610 1.00 97.19 205 THR A C 1
ATOM 1724 O O . THR A 1 205 ? -2.311 6.167 22.877 1.00 97.19 205 THR A O 1
ATOM 1727 N N . GLU A 1 206 ? -0.871 5.354 21.353 1.00 96.94 206 GLU A N 1
ATOM 1728 C CA . GLU A 1 206 ? -1.617 5.837 20.186 1.00 96.94 206 GLU A CA 1
ATOM 1729 C C . GLU A 1 206 ? -3.050 5.281 20.138 1.00 96.94 206 GLU A C 1
ATOM 1731 O O . GLU A 1 206 ? -4.001 6.015 19.864 1.00 96.94 206 GLU A O 1
ATOM 1736 N N . ILE A 1 207 ? -3.228 3.993 20.444 1.00 98.00 207 ILE A N 1
ATOM 1737 C CA . ILE A 1 207 ? -4.545 3.353 20.458 1.00 98.00 207 ILE A CA 1
ATOM 1738 C C . ILE A 1 207 ? -5.441 3.934 21.565 1.00 98.00 207 ILE A C 1
ATOM 1740 O O . ILE A 1 207 ? -6.620 4.189 21.315 1.00 98.00 207 ILE A O 1
ATOM 1744 N N . ILE A 1 208 ? -4.910 4.175 22.770 1.00 97.75 208 ILE A N 1
ATOM 1745 C CA . ILE A 1 208 ? -5.677 4.780 23.876 1.00 97.75 208 ILE A CA 1
ATOM 1746 C C . ILE A 1 208 ? -6.189 6.171 23.484 1.00 97.75 208 ILE A C 1
ATOM 1748 O O . ILE A 1 208 ? -7.379 6.452 23.655 1.00 97.75 208 ILE A O 1
ATOM 1752 N N . ASP A 1 209 ? -5.322 7.011 22.911 1.00 97.12 209 ASP A N 1
ATOM 1753 C CA . ASP A 1 209 ? -5.694 8.355 22.454 1.00 97.12 209 ASP A CA 1
ATOM 1754 C C . ASP A 1 209 ? -6.800 8.294 21.390 1.00 97.12 209 ASP A C 1
ATOM 1756 O O . ASP A 1 209 ? -7.767 9.061 21.426 1.00 97.12 209 ASP A O 1
ATOM 1760 N N . ARG A 1 210 ? -6.709 7.337 20.459 1.00 96.94 210 ARG A N 1
ATOM 1761 C CA . ARG A 1 210 ? -7.743 7.115 19.442 1.00 96.94 210 ARG A CA 1
ATOM 1762 C C . ARG A 1 210 ? -9.072 6.680 20.039 1.00 96.94 210 ARG A C 1
ATOM 1764 O O . ARG A 1 210 ? -10.097 7.238 19.653 1.00 96.94 210 ARG A O 1
ATOM 1771 N N . ILE A 1 211 ? -9.087 5.729 20.975 1.00 97.75 211 ILE A N 1
ATOM 1772 C CA . ILE A 1 211 ? -10.329 5.290 21.632 1.00 97.75 211 ILE A CA 1
ATOM 1773 C C . ILE A 1 211 ? -11.032 6.481 22.300 1.00 97.75 211 ILE A C 1
ATOM 1775 O O . ILE A 1 211 ? -12.235 6.649 22.102 1.00 97.75 211 ILE A O 1
ATOM 1779 N N . ASP A 1 212 ? -10.305 7.328 23.036 1.00 97.31 212 ASP A N 1
ATOM 1780 C CA . ASP A 1 212 ? -10.874 8.522 23.683 1.00 97.31 212 ASP A CA 1
ATOM 1781 C C . ASP A 1 212 ? -11.486 9.492 22.657 1.00 97.31 212 ASP A C 1
ATOM 1783 O O . ASP A 1 212 ? -12.607 9.972 22.845 1.00 97.31 212 ASP A O 1
ATOM 1787 N N . ILE A 1 213 ? -10.809 9.728 21.527 1.00 97.19 213 ILE A N 1
ATOM 1788 C CA . ILE A 1 213 ? -11.356 10.538 20.427 1.00 97.19 213 ILE A CA 1
ATOM 1789 C C . ILE A 1 213 ? -12.647 9.913 19.885 1.00 97.19 213 ILE A C 1
ATOM 1791 O O . ILE A 1 213 ? -13.662 10.603 19.771 1.00 97.19 213 ILE A O 1
ATOM 1795 N N . LEU A 1 214 ? -12.633 8.615 19.572 1.00 96.44 214 LEU A N 1
ATOM 1796 C CA . LEU A 1 214 ? -13.774 7.909 18.984 1.00 96.44 214 LEU A CA 1
ATOM 1797 C C . LEU A 1 214 ? -14.988 7.876 19.916 1.00 96.44 214 LEU A C 1
ATOM 1799 O O . LEU A 1 214 ? -16.118 8.043 19.464 1.00 96.44 214 LEU A O 1
ATOM 1803 N N . GLN A 1 215 ? -14.771 7.728 21.222 1.00 94.62 215 GLN A N 1
ATOM 1804 C CA . GLN A 1 215 ? -15.842 7.749 22.218 1.00 94.62 215 GLN A CA 1
ATOM 1805 C C . GLN A 1 215 ? -16.549 9.106 22.323 1.00 94.62 215 GLN A C 1
ATOM 1807 O O . GLN A 1 215 ? -17.703 9.142 22.746 1.00 94.62 215 GLN A O 1
ATOM 1812 N N . ARG A 1 216 ? -15.889 10.203 21.933 1.00 95.12 216 ARG A N 1
ATOM 1813 C CA . ARG A 1 216 ? -16.466 11.558 21.939 1.00 95.12 216 ARG A CA 1
ATOM 1814 C C . ARG A 1 216 ? -17.245 11.898 20.670 1.00 95.12 216 ARG A C 1
ATOM 1816 O O . ARG A 1 216 ? -18.044 12.828 20.704 1.00 95.12 216 ARG A O 1
ATOM 1823 N N . VAL A 1 217 ? -16.973 11.207 19.561 1.00 92.31 217 VAL A N 1
ATOM 1824 C CA . VAL A 1 217 ? -17.563 11.505 18.240 1.00 92.31 217 VAL A CA 1
ATOM 1825 C C . VAL A 1 217 ? -18.599 10.480 17.771 1.00 92.31 217 VAL A C 1
ATOM 1827 O O . VAL A 1 217 ? -19.209 10.703 16.724 1.00 92.31 217 VAL A O 1
ATOM 1830 N N . LYS A 1 218 ? -18.772 9.374 18.504 1.00 76.31 218 LYS A N 1
ATOM 1831 C CA . LYS A 1 218 ? -19.806 8.366 18.237 1.00 76.31 218 LYS A CA 1
ATOM 1832 C C . LYS A 1 218 ? -21.211 8.837 18.613 1.00 76.31 218 LYS A C 1
ATOM 1834 O O . LYS A 1 218 ? -21.341 9.593 19.603 1.00 76.31 218 LYS A O 1
#